Protein AF-A0A4T3EYL9-F1 (afdb_monomer)

Organism: NCBI:txid2489173

Structure (mmCIF, N/CA/C/O backbone):
data_AF-A0A4T3EYL9-F1
#
_entry.id   AF-A0A4T3EYL9-F1
#
loop_
_atom_site.group_PDB
_atom_site.id
_atom_site.type_symbol
_atom_site.label_atom_id
_atom_site.label_alt_id
_atom_site.label_comp_id
_atom_site.label_asym_id
_atom_site.label_entity_id
_atom_site.label_seq_id
_atom_site.pdbx_PDB_ins_code
_atom_site.Cartn_x
_atom_site.Cartn_y
_atom_site.Cartn_z
_atom_site.occupancy
_atom_site.B_iso_or_equiv
_atom_site.auth_seq_id
_atom_site.auth_comp_id
_atom_site.auth_asym_id
_atom_site.auth_atom_id
_atom_site.pdbx_PDB_model_nu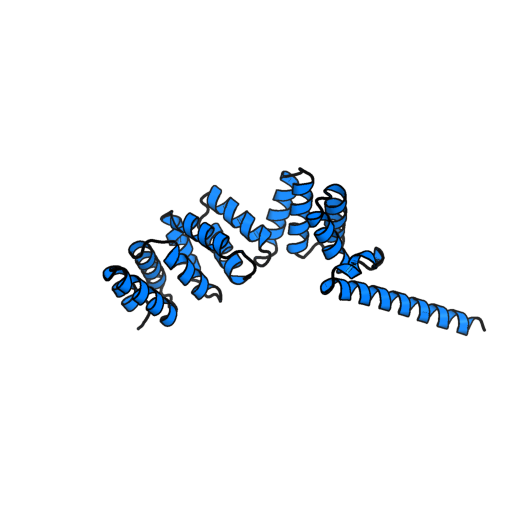m
ATOM 1 N N . MET A 1 1 ? 41.757 -21.486 -39.755 1.00 78.00 1 MET A N 1
ATOM 2 C CA . MET A 1 1 ? 41.694 -20.183 -39.044 1.00 78.00 1 MET A CA 1
ATOM 3 C C . MET A 1 1 ? 40.264 -19.677 -38.862 1.00 78.00 1 MET A C 1
ATOM 5 O O . MET A 1 1 ? 39.933 -19.278 -37.755 1.00 78.00 1 MET A O 1
ATOM 9 N N . ILE A 1 2 ? 39.399 -19.777 -39.879 1.00 89.44 2 ILE A N 1
ATOM 10 C CA . ILE A 1 2 ? 37.998 -19.306 -39.835 1.00 89.44 2 ILE A CA 1
ATOM 11 C C . ILE A 1 2 ? 37.198 -19.892 -38.653 1.00 89.44 2 ILE A C 1
ATOM 13 O O . ILE A 1 2 ? 36.586 -19.140 -37.904 1.00 89.44 2 ILE A O 1
ATOM 17 N N . GLY A 1 3 ? 37.274 -21.206 -38.407 1.00 92.50 3 GLY A N 1
ATOM 18 C CA . GLY A 1 3 ? 36.538 -21.834 -37.296 1.00 92.50 3 GLY A CA 1
ATOM 19 C C . GLY A 1 3 ? 36.916 -21.305 -35.904 1.00 92.50 3 GLY A C 1
ATOM 20 O O . GLY A 1 3 ? 36.048 -21.133 -35.055 1.00 92.50 3 GLY A O 1
ATOM 21 N N . ARG A 1 4 ? 38.195 -20.963 -35.684 1.00 93.62 4 ARG A N 1
ATOM 22 C CA . ARG A 1 4 ? 38.648 -20.340 -34.429 1.00 93.62 4 ARG A CA 1
ATOM 23 C C . ARG A 1 4 ? 38.074 -18.934 -34.263 1.00 93.62 4 ARG A C 1
ATOM 25 O O . ARG A 1 4 ? 37.605 -18.621 -33.178 1.00 93.62 4 ARG A O 1
ATOM 32 N N . ALA A 1 5 ? 38.072 -18.135 -35.331 1.00 96.19 5 ALA A N 1
ATOM 33 C CA . ALA A 1 5 ? 37.529 -16.777 -35.312 1.00 96.19 5 ALA A CA 1
ATOM 34 C C . ALA A 1 5 ? 36.019 -16.761 -35.011 1.00 96.19 5 ALA A C 1
ATOM 36 O O . ALA A 1 5 ? 35.564 -15.979 -34.177 1.00 96.19 5 ALA A O 1
ATOM 37 N N . ILE A 1 6 ? 35.255 -17.670 -35.631 1.00 97.31 6 ILE A N 1
ATOM 38 C CA . ILE A 1 6 ? 33.814 -17.823 -35.373 1.00 97.31 6 ILE A CA 1
ATOM 39 C C . ILE A 1 6 ? 33.567 -18.202 -33.909 1.00 97.31 6 ILE A C 1
ATOM 41 O O . ILE A 1 6 ? 32.736 -17.586 -33.249 1.00 97.31 6 ILE A O 1
ATOM 45 N N . TRP A 1 7 ? 34.318 -19.169 -33.375 1.00 97.19 7 TRP A N 1
ATOM 46 C CA . TRP A 1 7 ? 34.184 -19.588 -31.980 1.00 97.19 7 TRP A CA 1
ATOM 47 C C . TRP A 1 7 ? 34.504 -18.460 -30.990 1.00 97.19 7 TRP A C 1
ATOM 49 O O . TRP A 1 7 ? 33.741 -18.222 -30.055 1.00 97.19 7 TRP A O 1
ATOM 59 N N . THR A 1 8 ? 35.589 -17.711 -31.214 1.00 97.38 8 THR A N 1
ATOM 60 C CA . THR A 1 8 ? 35.928 -16.555 -30.369 1.00 97.38 8 THR A CA 1
ATOM 61 C C . THR A 1 8 ? 34.872 -15.458 -30.439 1.00 97.38 8 THR A C 1
ATOM 63 O O . THR A 1 8 ? 34.532 -14.883 -29.408 1.00 97.38 8 THR A O 1
ATOM 66 N N . ALA A 1 9 ? 34.308 -15.199 -31.623 1.00 97.50 9 ALA A N 1
ATOM 67 C CA . ALA A 1 9 ? 33.228 -14.230 -31.786 1.00 97.50 9 ALA A CA 1
ATOM 68 C C . ALA A 1 9 ? 31.953 -14.679 -31.053 1.00 97.50 9 ALA A C 1
ATOM 70 O O . ALA A 1 9 ? 31.314 -13.871 -30.382 1.00 97.50 9 ALA A O 1
ATOM 71 N N . ALA A 1 10 ? 31.619 -15.971 -31.112 1.00 97.88 10 ALA A N 1
ATOM 72 C CA . ALA A 1 10 ? 30.488 -16.533 -30.381 1.00 97.88 10 ALA A CA 1
ATOM 73 C C . ALA A 1 10 ? 30.665 -16.393 -28.858 1.00 97.88 10 ALA A C 1
ATOM 75 O O . ALA A 1 10 ? 29.755 -15.913 -28.182 1.00 97.88 10 ALA A O 1
ATOM 76 N N . ILE A 1 11 ? 31.844 -16.732 -28.318 1.00 98.31 11 ILE A N 1
ATOM 77 C CA . ILE A 1 11 ? 32.150 -16.550 -26.887 1.00 98.31 11 ILE A CA 1
ATOM 78 C C . ILE A 1 11 ? 32.052 -15.076 -26.490 1.00 98.31 11 ILE A C 1
ATOM 80 O O . ILE A 1 11 ? 31.438 -14.762 -25.471 1.00 98.31 11 ILE A O 1
ATOM 84 N N . ALA A 1 12 ? 32.617 -14.169 -27.291 1.00 97.88 12 ALA A N 1
ATOM 85 C CA . ALA A 1 12 ? 32.541 -12.734 -27.027 1.00 97.88 12 ALA A CA 1
ATOM 86 C C . ALA A 1 12 ? 31.085 -12.236 -27.005 1.00 97.88 12 ALA A C 1
ATOM 88 O O . ALA A 1 12 ? 30.711 -11.463 -26.123 1.00 97.88 12 ALA A O 1
ATOM 89 N N . GLY A 1 13 ? 30.243 -12.728 -27.920 1.00 97.88 13 GLY A N 1
ATOM 90 C CA . GLY A 1 13 ? 28.812 -12.427 -27.941 1.00 97.88 13 GLY A CA 1
ATOM 91 C C . GLY A 1 13 ? 28.084 -12.900 -26.679 1.00 97.88 13 GLY A C 1
ATOM 92 O O . GLY A 1 13 ? 27.344 -12.128 -26.069 1.00 97.88 13 GLY A O 1
ATOM 93 N N . VAL A 1 14 ? 28.334 -14.136 -26.236 1.00 98.00 14 VAL A N 1
ATOM 94 C CA . VAL A 1 14 ? 27.755 -14.673 -24.989 1.00 98.00 14 VAL A CA 1
ATOM 95 C C . VAL A 1 14 ? 28.233 -13.881 -23.770 1.00 98.00 14 VAL A C 1
ATOM 97 O O . VAL A 1 14 ? 27.425 -13.552 -22.901 1.00 98.00 14 VAL A O 1
ATOM 100 N N . ALA A 1 15 ? 29.519 -13.527 -23.716 1.00 97.81 15 ALA A N 1
ATOM 101 C CA . ALA A 1 15 ? 30.073 -12.712 -22.639 1.00 97.81 15 ALA A CA 1
ATOM 102 C C . ALA A 1 15 ? 29.392 -11.336 -22.566 1.00 97.81 15 ALA A C 1
ATOM 104 O O . ALA A 1 15 ? 29.016 -10.899 -21.480 1.00 97.81 15 ALA A O 1
ATOM 105 N N . LEU A 1 16 ? 29.154 -10.689 -23.712 1.00 97.38 16 LEU A N 1
ATOM 106 C CA . LEU A 1 16 ? 28.458 -9.402 -23.781 1.00 97.38 16 LEU A CA 1
ATOM 107 C C . LEU A 1 16 ? 27.018 -9.497 -23.247 1.00 97.38 16 LEU A C 1
ATOM 109 O O . LEU A 1 16 ? 26.600 -8.673 -22.433 1.00 97.38 16 LEU A O 1
ATOM 113 N N . VAL A 1 17 ? 26.275 -10.528 -23.665 1.00 97.62 17 VAL A N 1
ATOM 114 C CA . VAL A 1 17 ? 24.913 -10.805 -23.174 1.00 97.62 17 VAL A CA 1
ATOM 115 C C . VAL A 1 17 ? 24.913 -11.018 -21.660 1.00 97.62 17 VAL A C 1
ATOM 117 O O . VAL A 1 17 ? 24.088 -10.435 -20.956 1.00 97.62 17 VAL A O 1
ATOM 120 N N . ALA A 1 18 ? 25.854 -11.815 -21.147 1.00 97.62 18 ALA A N 1
ATOM 121 C CA . ALA A 1 18 ? 25.971 -12.085 -19.720 1.00 97.62 18 ALA A CA 1
ATOM 122 C C . ALA A 1 18 ? 26.274 -10.810 -18.919 1.00 97.62 18 ALA A C 1
ATOM 124 O O . ALA A 1 18 ? 25.637 -10.579 -17.894 1.00 97.62 18 ALA A O 1
ATOM 125 N N . VAL A 1 19 ? 27.185 -9.956 -19.399 1.00 97.62 19 VAL A N 1
ATOM 126 C CA . VAL A 1 19 ? 27.509 -8.675 -18.752 1.00 97.62 19 VAL A CA 1
ATOM 127 C C . VAL A 1 19 ? 26.264 -7.799 -18.634 1.00 97.62 19 VAL A C 1
ATOM 129 O O . VAL A 1 19 ? 25.930 -7.374 -17.529 1.00 97.62 19 VAL A O 1
ATOM 132 N N . PHE A 1 20 ? 25.523 -7.572 -19.723 1.00 97.44 20 PHE A N 1
ATOM 133 C CA . PHE A 1 20 ? 24.334 -6.715 -19.659 1.00 97.44 20 PHE A CA 1
ATOM 134 C C . PHE A 1 20 ? 23.200 -7.315 -18.827 1.00 97.44 20 PHE A C 1
ATOM 136 O O . PHE A 1 20 ? 22.530 -6.574 -18.111 1.00 97.44 20 PHE A O 1
ATOM 143 N N . ALA A 1 21 ? 23.026 -8.639 -18.839 1.00 96.06 21 ALA A N 1
ATOM 144 C CA . ALA A 1 21 ? 22.074 -9.307 -17.955 1.00 96.06 21 ALA A CA 1
ATOM 145 C C . ALA A 1 21 ? 22.437 -9.132 -16.467 1.00 96.06 21 ALA A C 1
ATOM 147 O O . ALA A 1 21 ? 21.553 -8.946 -15.628 1.00 96.06 21 ALA A O 1
ATOM 148 N N . GLN A 1 22 ? 23.731 -9.156 -16.122 1.00 96.94 22 GLN A N 1
ATOM 149 C CA . GLN A 1 22 ? 24.179 -8.906 -14.749 1.00 96.94 22 GLN A CA 1
ATOM 150 C C . GLN A 1 22 ? 24.040 -7.435 -14.350 1.00 96.94 22 GLN A C 1
ATOM 152 O O . GLN A 1 22 ? 23.605 -7.165 -13.233 1.00 96.94 22 GLN A O 1
ATOM 157 N N . ILE A 1 23 ? 24.337 -6.487 -15.247 1.00 97.19 23 ILE A N 1
ATOM 158 C CA . ILE A 1 23 ? 24.123 -5.053 -14.983 1.00 97.19 23 ILE A CA 1
ATOM 159 C C . ILE A 1 23 ? 22.625 -4.766 -14.785 1.00 97.19 23 ILE A C 1
ATOM 161 O O . ILE A 1 23 ? 22.262 -4.060 -13.846 1.00 97.19 23 ILE A O 1
ATOM 165 N N . ASP A 1 24 ? 21.743 -5.362 -15.595 1.00 96.88 24 ASP A N 1
ATOM 166 C CA . ASP A 1 24 ? 20.290 -5.256 -15.408 1.00 96.88 24 ASP A CA 1
ATOM 167 C C . ASP A 1 24 ? 19.852 -5.796 -14.044 1.00 96.88 24 ASP A C 1
ATOM 169 O O . ASP A 1 24 ? 19.155 -5.115 -13.292 1.00 96.88 24 ASP A O 1
ATOM 173 N N . ARG A 1 25 ? 20.332 -6.981 -13.657 1.00 95.31 25 ARG A N 1
ATOM 174 C CA . ARG A 1 25 ? 20.050 -7.541 -12.331 1.00 95.31 25 ARG A CA 1
ATOM 175 C C . ARG A 1 25 ? 20.589 -6.658 -11.202 1.00 95.31 25 ARG A C 1
ATOM 177 O O . ARG A 1 25 ? 19.913 -6.515 -10.183 1.00 95.31 25 ARG A O 1
ATOM 184 N N . ALA A 1 26 ? 21.771 -6.066 -11.367 1.00 96.00 26 ALA A N 1
ATOM 185 C CA . ALA A 1 26 ? 22.364 -5.151 -10.395 1.00 96.00 26 ALA A CA 1
ATOM 186 C C . ALA A 1 26 ? 21.541 -3.862 -10.242 1.00 96.00 26 ALA A C 1
ATOM 188 O O . ALA A 1 26 ? 21.417 -3.352 -9.126 1.00 96.00 26 ALA A O 1
ATOM 189 N N . ALA A 1 27 ? 20.900 -3.385 -11.316 1.00 95.56 27 ALA A N 1
ATOM 190 C CA . ALA A 1 27 ? 20.031 -2.209 -11.276 1.00 95.56 27 ALA A CA 1
ATOM 191 C C . ALA A 1 27 ? 18.875 -2.353 -10.269 1.00 95.56 27 ALA A C 1
ATOM 193 O O . ALA A 1 27 ? 18.459 -1.356 -9.687 1.00 95.56 27 ALA A O 1
ATOM 194 N N . ARG A 1 28 ? 18.427 -3.584 -9.971 1.00 91.06 28 ARG A N 1
ATOM 195 C CA . ARG A 1 28 ? 17.413 -3.860 -8.935 1.00 91.06 28 ARG A CA 1
ATOM 196 C C . ARG A 1 28 ? 17.815 -3.370 -7.540 1.00 91.06 28 ARG A C 1
ATOM 198 O O . ARG A 1 28 ? 16.953 -2.992 -6.756 1.00 91.06 28 ARG A O 1
ATOM 205 N N . PHE A 1 29 ? 19.100 -3.439 -7.206 1.00 93.50 29 PHE A N 1
ATOM 206 C CA . PHE A 1 29 ? 19.616 -3.068 -5.881 1.00 93.50 29 PHE A CA 1
ATOM 207 C C . PHE A 1 29 ? 20.361 -1.733 -5.902 1.00 93.50 29 PHE A C 1
ATOM 209 O O . PHE A 1 29 ? 20.673 -1.168 -4.859 1.00 93.50 29 PHE A O 1
ATOM 216 N N . SER A 1 30 ? 20.692 -1.235 -7.090 1.00 93.94 30 SER A N 1
ATOM 217 C CA . SER A 1 30 ? 21.483 -0.028 -7.291 1.00 93.94 30 SER A CA 1
ATOM 218 C C . SER A 1 30 ? 20.942 0.726 -8.507 1.00 93.94 30 SER A C 1
ATOM 220 O O . SER A 1 30 ? 21.433 0.524 -9.621 1.00 93.94 30 SER A O 1
ATOM 222 N N . PRO A 1 31 ? 19.944 1.612 -8.307 1.00 91.38 31 PRO A N 1
ATOM 223 C CA . PRO A 1 31 ? 19.221 2.282 -9.392 1.00 91.38 31 PRO A CA 1
ATOM 224 C C . PRO A 1 31 ? 20.110 3.039 -10.386 1.00 91.38 31 PRO A C 1
ATOM 226 O O . PRO A 1 31 ? 19.755 3.165 -11.555 1.00 91.38 31 PRO A O 1
ATOM 229 N N . GLY A 1 32 ? 21.294 3.496 -9.955 1.00 93.31 32 GLY A N 1
ATOM 230 C CA . GLY A 1 32 ? 22.258 4.195 -10.812 1.00 93.31 32 GLY A CA 1
ATOM 231 C C . GLY A 1 32 ? 22.713 3.394 -12.040 1.00 93.31 32 GLY A C 1
ATOM 232 O O . GLY A 1 32 ? 23.036 3.987 -13.066 1.00 93.31 32 GLY A O 1
ATOM 233 N N . TRP A 1 33 ? 22.668 2.058 -11.994 1.00 95.38 33 TRP A N 1
ATOM 234 C CA . TRP A 1 33 ? 23.026 1.218 -13.144 1.00 95.38 33 TRP A CA 1
ATOM 235 C C . TRP A 1 33 ? 21.971 1.200 -14.251 1.00 95.38 33 TRP A C 1
ATOM 237 O O . TRP A 1 33 ? 22.283 0.822 -15.379 1.00 95.38 33 TRP A O 1
ATOM 247 N N . ALA A 1 34 ? 20.737 1.635 -13.983 1.00 95.12 34 ALA A N 1
ATOM 248 C CA . ALA A 1 34 ? 19.633 1.514 -14.933 1.00 95.12 34 ALA A CA 1
ATOM 249 C C . ALA A 1 34 ? 19.861 2.290 -16.248 1.00 95.12 34 ALA A C 1
ATOM 251 O O . ALA A 1 34 ? 19.356 1.901 -17.306 1.00 95.12 34 ALA A O 1
ATOM 252 N N . ALA A 1 35 ? 20.654 3.365 -16.206 1.00 93.56 35 ALA A N 1
ATOM 253 C CA . ALA A 1 35 ? 21.030 4.138 -17.389 1.00 93.56 35 ALA A CA 1
ATOM 254 C C . ALA A 1 35 ? 22.028 3.398 -18.302 1.00 93.56 35 ALA A C 1
ATOM 256 O O . ALA A 1 35 ? 21.995 3.597 -19.515 1.00 93.56 35 ALA A O 1
ATOM 257 N N . ALA A 1 36 ? 22.869 2.521 -17.741 1.00 95.19 36 ALA A N 1
ATOM 258 C CA . ALA A 1 36 ? 23.910 1.791 -18.468 1.00 95.19 36 ALA A CA 1
ATOM 259 C C . ALA A 1 36 ? 23.388 0.544 -19.205 1.00 95.19 36 ALA A C 1
ATOM 261 O O . ALA A 1 36 ? 24.110 -0.046 -20.007 1.00 95.19 36 ALA A O 1
ATOM 262 N N . VAL A 1 37 ? 22.144 0.127 -18.945 1.00 95.94 37 VAL A N 1
ATOM 263 C CA . VAL A 1 37 ? 21.552 -1.076 -19.544 1.00 95.94 37 VAL A CA 1
ATOM 264 C C . VAL A 1 37 ? 20.946 -0.744 -20.917 1.00 95.94 37 VAL A C 1
ATOM 266 O O . VAL A 1 37 ? 20.021 0.079 -21.004 1.00 95.94 37 VAL A O 1
ATOM 269 N N . PRO A 1 38 ? 21.403 -1.376 -22.013 1.00 94.19 38 PRO A N 1
ATOM 270 C CA . PRO A 1 38 ? 20.811 -1.188 -23.335 1.00 94.19 38 PRO A CA 1
ATOM 271 C C . PRO A 1 38 ? 19.372 -1.713 -23.386 1.00 94.19 38 PRO A C 1
ATOM 273 O O . PRO A 1 38 ? 19.045 -2.689 -22.716 1.00 94.19 38 PRO A O 1
ATOM 276 N N . ALA A 1 39 ? 18.518 -1.097 -24.210 1.00 92.06 39 ALA A N 1
ATOM 277 C CA . ALA A 1 39 ? 17.075 -1.371 -24.243 1.00 92.06 39 ALA A CA 1
ATOM 278 C C . ALA A 1 39 ? 16.677 -2.864 -24.317 1.00 92.06 39 ALA A C 1
ATOM 280 O O . ALA A 1 39 ? 15.791 -3.247 -23.554 1.00 92.06 39 ALA A O 1
ATOM 281 N N . PRO A 1 40 ? 17.331 -3.729 -25.125 1.00 92.88 40 PRO A N 1
ATOM 282 C CA . PRO A 1 40 ? 16.983 -5.153 -25.189 1.00 92.88 40 PRO A CA 1
ATOM 283 C C . PRO A 1 40 ? 17.204 -5.925 -23.879 1.00 92.88 40 PRO A C 1
ATOM 285 O O . PRO A 1 40 ? 16.616 -6.984 -23.692 1.00 92.88 40 PRO A O 1
ATOM 288 N N . PHE A 1 41 ? 18.041 -5.404 -22.978 1.00 94.38 41 PHE A N 1
ATOM 289 C CA . PHE A 1 41 ? 18.415 -6.053 -21.720 1.00 94.38 41 PHE A CA 1
ATOM 290 C C . PHE A 1 41 ? 17.714 -5.455 -20.494 1.00 94.38 41 PHE A C 1
ATOM 292 O O . PHE A 1 41 ? 17.974 -5.905 -19.385 1.00 94.38 41 PHE A O 1
ATOM 299 N N . ARG A 1 42 ? 16.838 -4.450 -20.658 1.00 94.19 42 ARG A N 1
ATOM 300 C CA . ARG A 1 42 ? 16.168 -3.761 -19.538 1.00 94.19 42 ARG A CA 1
ATOM 301 C C . ARG A 1 42 ? 15.005 -4.587 -18.984 1.00 94.19 42 ARG A C 1
ATOM 303 O O . ARG A 1 42 ? 13.842 -4.303 -19.262 1.00 94.19 42 ARG A O 1
ATOM 310 N N . GLY A 1 43 ? 15.303 -5.602 -18.185 1.00 91.19 43 GLY A N 1
ATOM 311 C CA . GLY A 1 43 ? 14.305 -6.373 -17.447 1.00 91.19 43 GLY A CA 1
ATOM 312 C C . GLY A 1 43 ? 13.944 -5.722 -16.112 1.00 91.19 43 GLY A C 1
ATOM 313 O O . GLY A 1 43 ? 12.771 -5.457 -15.838 1.00 91.19 43 GLY A O 1
ATOM 314 N N . PHE A 1 44 ? 14.945 -5.487 -15.265 1.00 93.75 44 PHE A N 1
ATOM 315 C CA . PHE A 1 44 ? 14.814 -4.819 -13.965 1.00 93.75 44 PHE A CA 1
ATOM 316 C C . PHE A 1 44 ? 15.109 -3.320 -14.060 1.00 93.75 44 PHE A C 1
ATOM 318 O O . PHE A 1 44 ? 14.427 -2.523 -13.419 1.00 93.75 44 PHE A O 1
ATOM 325 N N . ALA A 1 45 ? 16.056 -2.916 -14.909 1.00 96.62 45 ALA A N 1
ATOM 326 C CA . ALA A 1 45 ? 16.413 -1.516 -15.121 1.00 96.62 45 ALA A CA 1
ATOM 327 C C . ALA A 1 45 ? 15.232 -0.674 -15.622 1.00 96.62 45 ALA A C 1
ATOM 329 O O . ALA A 1 45 ? 15.146 0.509 -15.308 1.00 96.62 45 ALA A O 1
ATOM 330 N N . GLN A 1 46 ? 14.298 -1.277 -16.365 1.00 97.25 46 GLN A N 1
ATOM 331 C CA . GLN A 1 46 ? 13.114 -0.584 -16.873 1.00 97.25 46 GLN A CA 1
ATOM 332 C C . GLN A 1 46 ? 12.235 -0.022 -15.741 1.00 97.25 46 GLN A C 1
ATOM 334 O O . GLN A 1 46 ? 11.726 1.091 -15.858 1.00 97.25 46 GLN A O 1
ATOM 339 N N . TYR A 1 47 ? 12.105 -0.758 -14.632 1.00 96.38 47 TYR A N 1
ATOM 340 C CA . TYR A 1 47 ? 11.358 -0.313 -13.452 1.00 96.38 47 TYR A CA 1
ATOM 341 C C . TYR A 1 47 ? 12.009 0.922 -12.823 1.00 96.38 47 TYR A C 1
ATOM 343 O O . TYR A 1 47 ? 11.346 1.928 -12.577 1.00 96.38 47 TYR A O 1
ATOM 351 N N . GLU A 1 48 ? 13.329 0.879 -12.627 1.00 96.50 48 GLU A N 1
ATOM 352 C CA . GLU A 1 48 ? 14.069 1.998 -12.043 1.00 96.50 48 GLU A CA 1
ATOM 353 C C . GLU A 1 48 ? 14.073 3.230 -12.948 1.00 96.50 48 GLU A C 1
ATOM 355 O O . GLU A 1 48 ? 13.931 4.344 -12.450 1.00 96.50 48 GLU A O 1
ATOM 360 N N . ARG A 1 49 ? 14.153 3.058 -14.274 1.00 96.62 49 ARG A N 1
ATOM 361 C CA . ARG A 1 49 ? 14.027 4.175 -15.223 1.00 96.62 49 ARG A CA 1
ATOM 362 C C . ARG A 1 49 ? 12.674 4.864 -15.095 1.00 96.62 49 ARG A C 1
ATOM 364 O O . ARG A 1 49 ? 12.644 6.078 -14.919 1.00 96.62 49 ARG A O 1
ATOM 371 N N . ALA A 1 50 ? 11.580 4.102 -15.121 1.00 97.19 50 ALA A N 1
ATOM 372 C CA . ALA A 1 50 ? 10.235 4.643 -14.935 1.00 97.19 50 ALA A CA 1
ATOM 373 C C . ALA A 1 50 ? 10.110 5.391 -13.597 1.00 97.19 50 ALA A C 1
ATOM 375 O O . ALA A 1 50 ? 9.671 6.541 -13.558 1.00 97.19 50 ALA A O 1
ATOM 376 N N . ARG A 1 51 ? 10.587 4.781 -12.505 1.00 96.12 51 ARG A N 1
ATOM 377 C CA . ARG A 1 51 ? 10.577 5.386 -11.167 1.00 96.12 51 ARG A CA 1
ATOM 378 C C . ARG A 1 51 ? 11.362 6.698 -11.110 1.00 96.12 51 ARG A C 1
ATOM 380 O O . ARG A 1 51 ? 10.861 7.670 -10.553 1.00 96.12 51 ARG A O 1
ATOM 387 N N . VAL A 1 52 ? 12.566 6.740 -11.684 1.00 95.69 52 VAL A N 1
ATOM 388 C CA . VAL A 1 52 ? 13.406 7.949 -11.719 1.00 95.69 52 VAL A CA 1
ATOM 389 C C . VAL A 1 52 ? 12.715 9.077 -12.479 1.00 95.69 52 VAL A C 1
ATOM 391 O O . VAL A 1 52 ? 12.711 10.201 -11.991 1.00 95.69 52 VAL A O 1
ATOM 394 N N . GLN A 1 53 ? 12.092 8.793 -13.626 1.00 97.12 53 GLN A N 1
ATOM 395 C CA . GLN A 1 53 ? 11.395 9.826 -14.399 1.00 97.12 53 GLN A CA 1
ATOM 396 C C . GLN A 1 53 ? 10.160 10.374 -13.671 1.00 97.12 53 GLN A C 1
ATOM 398 O O . GLN A 1 53 ? 9.928 11.580 -13.703 1.00 97.12 53 GLN A O 1
ATOM 403 N N . ILE A 1 54 ? 9.416 9.518 -12.956 1.00 97.50 54 ILE A N 1
ATOM 404 C CA . ILE A 1 54 ? 8.298 9.951 -12.100 1.00 97.50 54 ILE A CA 1
ATOM 405 C C . ILE A 1 54 ? 8.800 10.883 -10.993 1.00 97.50 54 ILE A C 1
ATOM 407 O O . ILE A 1 54 ? 8.233 11.950 -10.788 1.00 97.50 54 ILE A O 1
ATOM 411 N N . VAL A 1 55 ? 9.880 10.508 -10.298 1.00 96.31 55 VAL A N 1
ATOM 412 C CA . VAL A 1 55 ? 10.473 11.340 -9.235 1.00 96.31 55 VAL A CA 1
ATOM 413 C C . VAL A 1 55 ? 11.011 12.661 -9.789 1.00 96.31 55 VAL A C 1
ATOM 415 O O . VAL A 1 55 ? 10.896 13.689 -9.131 1.00 96.31 55 VAL A O 1
ATOM 418 N N . ALA A 1 56 ? 11.569 12.649 -11.000 1.00 96.56 56 ALA A N 1
ATOM 419 C CA . ALA A 1 56 ? 12.056 13.845 -11.680 1.00 96.56 56 ALA A CA 1
ATOM 420 C C . ALA A 1 56 ? 10.933 14.756 -12.212 1.00 96.56 56 ALA A C 1
ATOM 422 O O . ALA A 1 56 ? 11.230 15.840 -12.708 1.00 96.56 56 ALA A O 1
ATOM 423 N N . GLY A 1 57 ? 9.665 14.331 -12.153 1.00 97.31 57 GLY A N 1
ATOM 424 C CA . GLY A 1 57 ? 8.533 15.100 -12.675 1.00 97.31 57 GLY A CA 1
ATOM 425 C C . GLY A 1 57 ? 8.492 15.199 -14.205 1.00 97.31 57 GLY A C 1
ATOM 426 O O . GLY A 1 57 ? 7.753 16.018 -14.743 1.00 97.31 57 GLY A O 1
ATOM 427 N N . ASN A 1 58 ? 9.258 14.376 -14.930 1.00 97.81 58 ASN A N 1
ATOM 428 C CA . ASN A 1 58 ? 9.244 14.369 -16.392 1.00 97.81 58 ASN A CA 1
ATOM 429 C C . ASN A 1 58 ? 8.077 13.510 -16.896 1.00 97.81 58 ASN A C 1
ATOM 431 O O . ASN A 1 58 ? 8.236 12.305 -17.094 1.00 97.81 58 ASN A O 1
ATOM 435 N N . ALA A 1 59 ? 6.912 14.133 -17.084 1.00 97.81 59 ALA A N 1
ATOM 436 C CA . ALA A 1 59 ? 5.668 13.463 -17.467 1.00 97.81 59 ALA A CA 1
ATOM 437 C C . ALA A 1 59 ? 5.811 12.575 -18.715 1.00 97.81 59 ALA A C 1
ATOM 439 O O . ALA A 1 59 ? 5.475 11.390 -18.678 1.00 97.81 59 ALA A O 1
ATOM 440 N N . GLU A 1 60 ? 6.367 13.118 -19.801 1.00 98.19 60 GLU A N 1
ATOM 441 C CA . GLU A 1 60 ? 6.511 12.406 -21.075 1.00 98.19 60 GLU A CA 1
ATOM 442 C C . GLU A 1 60 ? 7.428 11.183 -20.938 1.00 98.19 60 GLU A C 1
ATOM 444 O O . GLU A 1 60 ? 7.060 10.066 -21.318 1.00 98.19 60 GLU A O 1
ATOM 449 N N . SER A 1 61 ? 8.608 11.364 -20.333 1.00 97.75 61 SER A N 1
ATOM 450 C CA . SER A 1 61 ? 9.565 10.265 -20.159 1.00 97.75 61 SER A CA 1
ATOM 451 C C . SER A 1 61 ? 9.069 9.228 -19.152 1.00 97.75 61 SER A C 1
ATOM 453 O O . SER A 1 61 ? 9.250 8.030 -19.367 1.00 97.75 61 SER A O 1
ATOM 455 N N . ALA A 1 62 ? 8.410 9.657 -18.072 1.00 98.19 62 ALA A N 1
ATOM 456 C CA . ALA A 1 62 ? 7.791 8.764 -17.098 1.00 98.19 62 ALA A CA 1
ATOM 457 C C . ALA 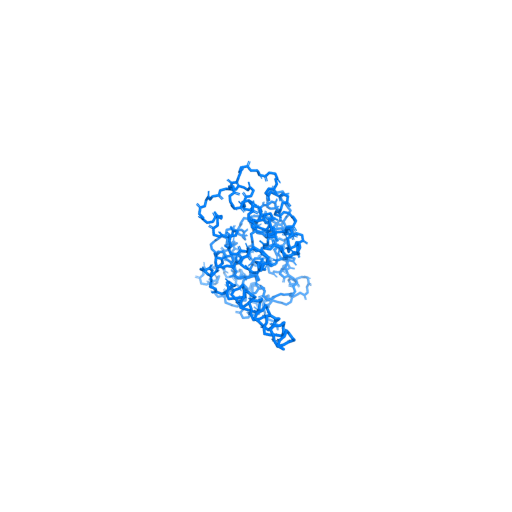A 1 62 ? 6.745 7.872 -17.763 1.00 98.19 62 ALA A C 1
ATOM 459 O O . ALA A 1 62 ? 6.739 6.656 -17.560 1.00 98.19 62 ALA A O 1
ATOM 460 N N . LEU A 1 63 ? 5.896 8.463 -18.600 1.00 98.44 63 LEU A N 1
ATOM 461 C CA . LEU A 1 63 ? 4.849 7.747 -19.304 1.00 98.44 63 LEU A CA 1
ATOM 462 C C . LEU A 1 63 ? 5.420 6.753 -20.318 1.00 98.44 63 LEU A C 1
ATOM 464 O O . LEU A 1 63 ? 4.998 5.594 -20.349 1.00 98.44 63 LEU A O 1
ATOM 468 N N . ALA A 1 64 ? 6.415 7.168 -21.106 1.00 98.00 64 ALA A N 1
ATOM 469 C CA . ALA A 1 64 ? 7.083 6.297 -22.068 1.00 98.00 64 ALA A CA 1
ATOM 470 C C . ALA A 1 64 ? 7.748 5.085 -21.387 1.00 98.00 64 ALA A C 1
ATOM 472 O O . ALA A 1 64 ? 7.537 3.941 -21.802 1.00 98.00 64 ALA A O 1
ATOM 473 N N . GLU A 1 65 ? 8.509 5.314 -20.313 1.00 97.81 65 GLU A N 1
ATOM 474 C CA . GLU A 1 65 ? 9.221 4.253 -19.594 1.00 97.81 65 GLU A CA 1
ATOM 475 C C . GLU A 1 65 ? 8.252 3.312 -18.852 1.00 97.81 65 GLU A C 1
ATOM 477 O O . GLU A 1 65 ? 8.445 2.091 -18.878 1.00 97.81 65 GLU A O 1
ATOM 482 N N . SER A 1 66 ? 7.176 3.834 -18.251 1.00 98.12 66 SER A N 1
ATOM 483 C CA . SER A 1 66 ? 6.144 3.020 -17.589 1.00 98.12 66 SER A CA 1
ATOM 484 C C . SER A 1 66 ? 5.320 2.187 -18.577 1.00 98.12 66 SER A C 1
ATOM 486 O O . SER A 1 66 ? 5.065 1.008 -18.326 1.00 98.12 66 SER A O 1
ATOM 488 N N . ARG A 1 67 ? 4.942 2.740 -19.739 1.00 97.81 67 ARG A N 1
ATOM 489 C CA . ARG A 1 67 ? 4.250 1.974 -20.794 1.00 97.81 67 ARG A CA 1
ATOM 490 C C . ARG A 1 67 ? 5.132 0.853 -21.326 1.00 97.81 67 ARG A C 1
ATOM 492 O O . ARG A 1 67 ? 4.670 -0.278 -21.482 1.00 97.81 67 ARG A O 1
ATOM 499 N N . GLN A 1 68 ? 6.414 1.142 -21.547 1.00 96.75 68 GLN A N 1
ATOM 500 C CA . GLN A 1 68 ? 7.378 0.126 -21.950 1.00 96.75 68 GLN A CA 1
ATOM 501 C C . GLN A 1 68 ? 7.529 -0.972 -20.889 1.00 96.75 68 GLN A C 1
ATOM 503 O O . GLN A 1 68 ? 7.557 -2.155 -21.236 1.00 96.75 68 GLN A O 1
ATOM 508 N N . LEU A 1 69 ? 7.579 -0.603 -19.607 1.00 97.00 69 LEU A N 1
ATOM 509 C CA . LEU A 1 69 ? 7.648 -1.549 -18.495 1.00 97.00 69 LEU A CA 1
ATOM 510 C C . LEU A 1 69 ? 6.463 -2.520 -18.496 1.00 97.00 69 LEU A C 1
ATOM 512 O O . LEU A 1 69 ? 6.664 -3.735 -18.442 1.00 97.00 69 LEU A O 1
ATOM 516 N N . VAL A 1 70 ? 5.239 -1.995 -18.591 1.00 97.12 70 VAL A N 1
ATOM 517 C CA . VAL A 1 70 ? 4.017 -2.810 -18.615 1.00 97.12 70 VAL A CA 1
ATOM 518 C C . VAL A 1 70 ? 3.960 -3.674 -19.873 1.00 97.12 70 VAL A C 1
ATOM 520 O O . VAL A 1 70 ? 3.616 -4.847 -19.778 1.00 97.12 70 VAL A O 1
ATOM 523 N N . ARG A 1 71 ? 4.370 -3.150 -21.036 1.00 95.69 71 ARG A N 1
ATOM 524 C CA . ARG A 1 71 ? 4.412 -3.913 -22.294 1.00 95.69 71 ARG A CA 1
ATOM 525 C C . ARG A 1 71 ? 5.306 -5.149 -22.200 1.00 95.69 71 ARG A C 1
ATOM 527 O O . ARG A 1 71 ? 4.933 -6.208 -22.693 1.00 95.69 71 ARG A O 1
ATOM 534 N N . VAL A 1 72 ? 6.484 -5.018 -21.589 1.00 91.94 72 VAL A N 1
ATOM 535 C CA . VAL A 1 72 ? 7.452 -6.124 -21.481 1.00 91.94 72 VAL A CA 1
ATOM 536 C C . VAL A 1 72 ? 7.120 -7.054 -20.313 1.00 91.94 72 VAL A C 1
ATOM 538 O O . VAL A 1 72 ? 7.342 -8.260 -20.395 1.00 91.94 72 VAL A O 1
ATOM 541 N N . ARG A 1 73 ? 6.597 -6.514 -19.206 1.00 92.50 73 ARG A N 1
ATOM 542 C CA . ARG A 1 73 ? 6.307 -7.265 -17.976 1.00 92.50 73 ARG A CA 1
ATOM 543 C C . ARG A 1 73 ? 4.928 -6.872 -17.441 1.00 92.50 73 ARG A C 1
ATOM 545 O O . ARG A 1 73 ? 4.853 -6.138 -16.454 1.00 92.50 73 ARG A O 1
ATOM 552 N N . PRO A 1 74 ? 3.841 -7.379 -18.045 1.00 93.06 74 PRO A N 1
ATOM 553 C CA . PRO A 1 74 ? 2.491 -6.925 -17.741 1.00 93.06 74 PRO A CA 1
ATOM 554 C C . PRO A 1 74 ? 1.923 -7.495 -16.446 1.00 93.06 74 PRO A C 1
ATOM 556 O O . PRO A 1 74 ? 0.834 -7.089 -16.091 1.00 93.06 74 PRO A O 1
ATOM 559 N N . MET A 1 75 ? 2.584 -8.431 -15.757 1.00 92.88 75 MET A N 1
ATOM 560 C CA . MET A 1 75 ? 1.996 -9.135 -14.605 1.00 92.88 75 MET A CA 1
ATOM 561 C C . MET A 1 75 ? 2.081 -8.393 -13.257 1.00 92.88 75 MET A C 1
ATOM 563 O O . MET A 1 75 ? 1.076 -8.391 -12.548 1.00 92.88 75 MET A O 1
ATOM 567 N N . PRO A 1 76 ? 3.212 -7.775 -12.858 1.00 94.12 76 PRO A N 1
ATOM 568 C CA . PRO A 1 76 ? 3.327 -7.159 -11.532 1.00 94.12 76 PRO A CA 1
ATOM 569 C C . PRO A 1 76 ? 2.366 -5.977 -11.335 1.00 94.12 76 PRO A C 1
ATOM 571 O O . PRO A 1 76 ? 2.168 -5.169 -12.246 1.00 94.12 76 PRO A O 1
ATOM 574 N N . ALA A 1 77 ? 1.775 -5.868 -10.143 1.00 95.50 77 ALA A N 1
ATOM 575 C CA . ALA A 1 77 ? 0.864 -4.774 -9.793 1.00 95.50 77 ALA A CA 1
ATOM 576 C C . ALA A 1 77 ? 1.621 -3.442 -9.663 1.00 95.50 77 ALA A C 1
ATOM 578 O O . ALA A 1 77 ? 1.137 -2.396 -10.084 1.00 95.50 77 ALA A O 1
ATOM 579 N N . GLU A 1 78 ? 2.860 -3.502 -9.181 1.00 94.62 78 GLU A N 1
ATOM 580 C CA . GLU A 1 78 ? 3.770 -2.373 -8.994 1.00 94.62 78 GLU A CA 1
ATOM 581 C C . GLU A 1 78 ? 4.042 -1.645 -10.317 1.00 94.62 78 GLU A C 1
ATOM 583 O O . GLU A 1 78 ? 4.177 -0.424 -10.355 1.00 94.62 78 GLU A O 1
ATOM 588 N N . HIS A 1 79 ? 4.087 -2.382 -11.431 1.00 96.44 79 HIS A N 1
ATOM 589 C CA . HIS A 1 79 ? 4.305 -1.798 -12.755 1.00 96.44 79 HIS A CA 1
ATOM 590 C C . HIS A 1 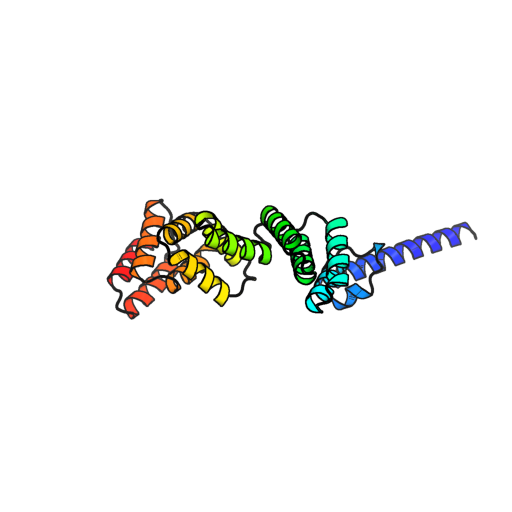79 ? 3.099 -0.971 -13.207 1.00 96.44 79 HIS A C 1
ATOM 592 O O . HIS A 1 79 ? 3.269 0.101 -13.784 1.00 96.44 79 HIS A O 1
ATOM 598 N N . LEU A 1 80 ? 1.883 -1.445 -12.917 1.00 97.12 80 LEU A N 1
ATOM 599 C CA . LEU A 1 80 ? 0.670 -0.673 -13.168 1.00 97.12 80 LEU A CA 1
ATOM 600 C C . LEU A 1 80 ? 0.555 0.530 -12.236 1.00 97.12 80 LEU A C 1
ATOM 602 O O . LEU A 1 80 ? 0.128 1.585 -12.683 1.00 97.12 80 LEU A O 1
ATOM 606 N N . ALA A 1 81 ? 0.983 0.413 -10.979 1.00 96.06 81 ALA A N 1
ATOM 607 C CA . ALA A 1 81 ? 1.024 1.551 -10.067 1.00 96.06 81 ALA A CA 1
ATOM 608 C C . ALA A 1 81 ? 1.998 2.646 -10.550 1.00 96.06 81 ALA A C 1
ATOM 610 O O . ALA A 1 81 ? 1.694 3.836 -10.444 1.00 96.06 81 ALA A O 1
ATOM 611 N N . LEU A 1 82 ? 3.145 2.274 -11.139 1.00 97.00 82 LEU A N 1
ATOM 612 C CA . LEU A 1 82 ? 4.036 3.234 -11.806 1.00 97.00 82 LEU A CA 1
ATOM 613 C C . LEU A 1 82 ? 3.401 3.844 -13.060 1.00 97.00 82 LEU A C 1
ATOM 615 O O . LEU A 1 82 ? 3.521 5.052 -13.264 1.00 97.00 82 LEU A O 1
ATOM 619 N N . LEU A 1 83 ? 2.706 3.045 -13.877 1.00 98.31 83 LEU A N 1
ATOM 620 C CA . LEU A 1 83 ? 1.963 3.566 -15.026 1.00 98.31 83 LEU A CA 1
ATOM 621 C C . LEU A 1 83 ? 0.891 4.562 -14.587 1.00 98.31 83 LEU A C 1
ATOM 623 O O . LEU A 1 83 ? 0.827 5.649 -15.146 1.00 98.31 83 LEU A O 1
ATOM 627 N N . ALA A 1 84 ? 0.125 4.242 -13.549 1.00 97.56 84 ALA A N 1
ATOM 628 C CA . ALA A 1 84 ? -0.884 5.139 -13.016 1.00 97.56 84 ALA A CA 1
ATOM 629 C C . ALA A 1 84 ? -0.298 6.482 -12.579 1.00 97.56 84 ALA A C 1
ATOM 631 O O . ALA A 1 84 ? -0.804 7.535 -12.950 1.00 97.56 84 ALA A O 1
ATOM 632 N N . ARG A 1 85 ? 0.805 6.454 -11.822 1.00 97.12 85 ARG A N 1
ATOM 633 C CA . ARG A 1 85 ? 1.514 7.671 -11.402 1.00 97.12 85 ARG A CA 1
ATOM 634 C C . ARG A 1 85 ? 2.010 8.488 -12.591 1.00 97.12 85 ARG A C 1
ATOM 636 O O . ARG A 1 85 ? 1.920 9.708 -12.555 1.00 97.12 85 ARG A O 1
ATOM 643 N N . ALA A 1 86 ? 2.522 7.827 -13.626 1.00 98.31 86 ALA A N 1
ATOM 644 C CA . ALA A 1 86 ? 2.979 8.498 -14.835 1.00 98.31 86 ALA A CA 1
ATOM 645 C C . ALA A 1 86 ? 1.821 9.113 -15.645 1.00 98.31 86 ALA A C 1
ATOM 647 O O . ALA A 1 86 ? 1.967 10.225 -16.135 1.00 98.31 86 ALA A O 1
ATOM 648 N N . GLU A 1 87 ? 0.673 8.436 -15.748 1.00 98.31 87 GLU A N 1
ATOM 649 C CA . GLU A 1 87 ? -0.538 8.984 -16.383 1.00 98.31 87 GLU A CA 1
ATOM 650 C C . GLU A 1 87 ? -1.084 10.185 -15.593 1.00 98.31 87 GLU A C 1
ATOM 652 O O . GLU A 1 87 ? -1.405 11.205 -16.192 1.00 98.31 87 GLU A O 1
ATOM 657 N N . LEU A 1 88 ? -1.108 10.122 -14.255 1.00 97.12 88 LEU A N 1
ATOM 658 C CA . LEU A 1 88 ? -1.507 11.259 -13.412 1.00 97.12 88 LEU A CA 1
ATOM 659 C C . LEU A 1 88 ? -0.556 12.453 -13.564 1.00 97.12 88 LEU A C 1
ATOM 661 O O . LEU A 1 88 ? -1.010 13.590 -13.637 1.00 97.12 88 LEU A O 1
ATOM 665 N N . LEU A 1 89 ? 0.754 12.201 -13.640 1.00 97.75 89 LEU A N 1
ATOM 666 C CA . LEU A 1 89 ? 1.762 13.234 -13.896 1.00 97.75 89 LEU A CA 1
ATOM 667 C C . LEU A 1 89 ? 1.611 13.857 -15.294 1.00 97.75 89 LEU A C 1
ATOM 669 O O . LEU A 1 89 ? 1.930 15.025 -15.479 1.00 97.75 89 LEU A O 1
ATOM 673 N N . ALA A 1 90 ? 1.123 13.083 -16.262 1.00 98.12 90 ALA A N 1
ATOM 674 C CA . ALA A 1 90 ? 0.810 13.530 -17.616 1.00 98.12 90 ALA A CA 1
ATOM 675 C C . ALA A 1 90 ? -0.619 14.084 -17.764 1.00 98.12 90 ALA A C 1
ATOM 677 O O . ALA A 1 90 ? -1.104 14.184 -18.886 1.00 98.12 90 ALA A O 1
ATOM 678 N N . GLU A 1 91 ? -1.289 14.414 -16.653 1.00 97.81 91 GLU A N 1
ATOM 679 C CA . GLU A 1 91 ? -2.640 14.992 -16.627 1.00 97.81 91 GLU A CA 1
ATOM 680 C C . GLU A 1 91 ? -3.716 14.112 -17.300 1.00 97.81 91 GLU A C 1
ATOM 682 O O . GLU A 1 91 ? -4.740 14.607 -17.766 1.00 97.81 91 GLU A O 1
ATOM 687 N N . ASN A 1 92 ? -3.528 12.786 -17.284 1.00 98.00 92 ASN A N 1
ATOM 688 C CA . ASN A 1 92 ? -4.480 11.788 -17.788 1.00 98.00 92 ASN A CA 1
ATOM 689 C C . ASN A 1 92 ? -5.131 11.001 -16.627 1.00 98.00 92 ASN A C 1
ATOM 691 O O . ASN A 1 92 ? -4.840 9.811 -16.441 1.00 98.00 92 ASN A O 1
ATOM 695 N N . PRO A 1 93 ? -6.005 11.623 -15.814 1.00 95.75 93 PRO A N 1
ATOM 696 C CA . PRO A 1 93 ? -6.532 11.007 -14.597 1.00 95.75 93 PRO A CA 1
ATOM 697 C C . PRO A 1 93 ? -7.335 9.727 -14.853 1.00 95.75 93 PRO A C 1
ATOM 699 O O . PRO A 1 93 ? -7.214 8.788 -14.069 1.00 95.75 93 PRO A O 1
ATOM 702 N N . ASP A 1 94 ? -8.077 9.643 -15.959 1.00 96.50 94 ASP A N 1
ATOM 703 C CA . ASP A 1 94 ? -8.894 8.466 -16.290 1.00 96.50 94 ASP A CA 1
ATOM 704 C C . ASP A 1 94 ? -8.029 7.221 -16.532 1.00 96.50 94 ASP A C 1
ATOM 706 O O . ASP A 1 94 ? -8.275 6.152 -15.969 1.00 96.50 94 ASP A O 1
ATOM 710 N N . ASN A 1 95 ? -6.948 7.368 -17.307 1.00 97.19 95 ASN A N 1
ATOM 711 C CA . ASN A 1 95 ? -5.983 6.288 -17.529 1.00 97.19 95 ASN A CA 1
ATOM 712 C C . ASN A 1 95 ? -5.243 5.932 -16.236 1.00 97.19 95 ASN A C 1
ATOM 714 O O . ASN A 1 95 ? -4.970 4.757 -15.974 1.00 97.19 95 ASN A O 1
ATOM 718 N N . GLY A 1 96 ? -4.927 6.943 -15.421 1.00 96.19 96 GLY A N 1
ATOM 71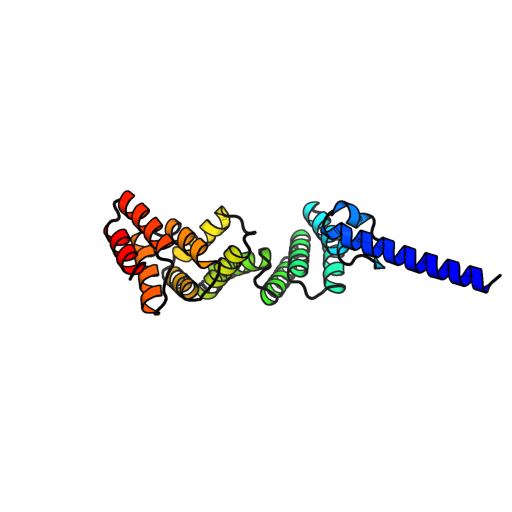9 C CA . GLY A 1 96 ? -4.315 6.755 -14.112 1.00 96.19 96 GLY A CA 1
ATOM 720 C C . GLY A 1 96 ? -5.183 5.903 -13.187 1.00 96.19 96 GLY A C 1
ATOM 721 O O . GLY A 1 96 ? -4.696 4.941 -12.589 1.00 96.19 96 GLY A O 1
ATOM 722 N N . LEU A 1 97 ? -6.478 6.212 -13.118 1.00 93.44 97 LEU A N 1
ATOM 723 C CA . LEU A 1 97 ? -7.450 5.470 -12.324 1.00 93.44 97 LEU A CA 1
ATOM 724 C C . LEU A 1 97 ? -7.615 4.037 -12.836 1.00 93.44 97 LEU A C 1
ATOM 726 O O . LEU A 1 97 ? -7.483 3.100 -12.051 1.00 93.44 97 LEU A O 1
ATOM 730 N N . ALA A 1 98 ? -7.794 3.849 -14.146 1.00 95.44 98 ALA A N 1
ATOM 731 C CA . ALA A 1 98 ? -7.910 2.519 -14.745 1.00 95.44 98 ALA A CA 1
ATOM 732 C C . ALA A 1 98 ? -6.675 1.641 -14.454 1.00 95.44 98 ALA A C 1
ATOM 734 O O . ALA A 1 98 ? -6.794 0.449 -14.153 1.00 95.44 98 ALA A O 1
ATOM 735 N N . ALA A 1 99 ? -5.473 2.225 -14.488 1.00 96.38 99 ALA A N 1
ATOM 736 C CA . ALA A 1 99 ? -4.246 1.522 -14.128 1.00 96.38 99 ALA A CA 1
ATOM 737 C C . ALA A 1 99 ? -4.179 1.174 -12.626 1.00 96.38 99 ALA A C 1
ATOM 739 O O . ALA A 1 99 ? -3.737 0.073 -12.289 1.00 96.38 99 ALA A O 1
ATOM 740 N N . LEU A 1 100 ? -4.644 2.051 -11.723 1.00 94.38 100 LEU A N 1
ATOM 741 C CA . LEU A 1 100 ? -4.729 1.756 -10.281 1.00 94.38 100 LEU A CA 1
ATOM 742 C C . LEU A 1 100 ? -5.737 0.652 -9.970 1.00 94.38 100 LEU A C 1
ATOM 744 O O . LEU A 1 100 ? -5.435 -0.232 -9.170 1.00 94.38 100 LEU A O 1
ATOM 748 N N . GLU A 1 101 ? -6.907 0.675 -10.603 1.00 91.88 101 GLU A N 1
ATOM 749 C CA . GLU A 1 101 ? -7.921 -0.372 -10.456 1.00 91.88 101 GLU A CA 1
ATOM 750 C C . GLU A 1 101 ? -7.369 -1.726 -10.908 1.00 91.88 101 GLU A C 1
ATOM 752 O O . GLU A 1 101 ? -7.449 -2.721 -10.180 1.00 91.88 101 GLU A O 1
ATOM 757 N N . ALA A 1 102 ? -6.711 -1.752 -12.070 1.00 94.44 102 ALA A N 1
ATOM 758 C CA . ALA A 1 102 ? -6.058 -2.949 -12.575 1.00 94.44 102 ALA A CA 1
ATOM 759 C C . ALA A 1 102 ? -4.903 -3.418 -11.665 1.00 94.44 102 ALA A C 1
ATOM 761 O O . ALA A 1 102 ? -4.712 -4.625 -11.497 1.00 94.44 102 ALA A O 1
ATOM 762 N N . ALA A 1 103 ? -4.151 -2.503 -11.041 1.00 95.00 103 ALA A N 1
ATOM 763 C CA . ALA A 1 103 ? -3.127 -2.844 -10.051 1.00 95.00 103 ALA A CA 1
ATOM 764 C C . ALA A 1 103 ? -3.757 -3.487 -8.803 1.00 95.00 103 ALA A C 1
ATOM 766 O O . ALA A 1 103 ? -3.340 -4.570 -8.382 1.00 95.00 103 ALA A O 1
ATOM 767 N N . GLY A 1 104 ? -4.815 -2.870 -8.272 1.00 90.25 104 GLY A N 1
ATOM 768 C CA . GLY A 1 104 ? -5.545 -3.339 -7.096 1.00 90.25 104 GLY A CA 1
ATOM 769 C C . GLY A 1 104 ? -6.209 -4.706 -7.287 1.00 90.25 104 GLY A C 1
ATOM 770 O O . GLY A 1 104 ? -6.283 -5.497 -6.342 1.00 90.25 104 GLY A O 1
ATOM 771 N N . GLY A 1 105 ? -6.628 -5.022 -8.517 1.00 90.12 105 GLY A N 1
ATOM 772 C CA . GLY A 1 105 ? -7.156 -6.336 -8.895 1.00 90.12 105 GLY A CA 1
ATOM 773 C C . GLY A 1 105 ? -6.108 -7.455 -8.958 1.00 90.12 105 GLY A C 1
ATOM 774 O O . GLY A 1 105 ? -6.466 -8.628 -8.871 1.00 90.12 105 GLY A O 1
ATOM 775 N N . ARG A 1 106 ? -4.814 -7.133 -9.087 1.00 90.19 106 ARG A N 1
ATOM 776 C CA . ARG A 1 106 ? -3.742 -8.134 -9.268 1.00 90.19 106 ARG A CA 1
ATOM 777 C C . ARG A 1 106 ? -3.068 -8.579 -7.986 1.00 90.19 106 ARG A C 1
ATOM 779 O O . ARG A 1 106 ? -2.488 -9.663 -7.945 1.00 90.19 106 ARG A O 1
ATOM 786 N N . GLY A 1 107 ? -3.107 -7.765 -6.942 1.00 84.25 107 GLY A N 1
ATOM 787 C CA . GLY A 1 107 ? -2.462 -8.136 -5.697 1.00 84.25 107 GLY A CA 1
ATOM 788 C C . GLY A 1 107 ? -2.730 -7.155 -4.578 1.00 84.25 107 GLY A C 1
ATOM 789 O O . GLY A 1 107 ? -2.720 -5.947 -4.763 1.00 84.25 107 GLY A O 1
ATOM 790 N N . TRP A 1 108 ? -2.895 -7.696 -3.376 1.00 87.56 108 TRP A N 1
ATOM 791 C CA . TRP A 1 108 ? -3.069 -6.907 -2.159 1.00 87.56 108 TRP A CA 1
ATOM 792 C C . TRP A 1 108 ? -1.765 -6.267 -1.656 1.00 87.56 108 TRP A C 1
ATOM 794 O O . TRP A 1 108 ? -1.799 -5.464 -0.730 1.00 87.56 108 TRP A O 1
ATOM 804 N N . ARG A 1 109 ? -0.610 -6.646 -2.225 1.00 90.62 109 ARG A N 1
ATOM 805 C CA . ARG A 1 109 ? 0.718 -6.249 -1.729 1.00 90.62 109 ARG A CA 1
ATOM 806 C C . ARG A 1 109 ? 1.227 -4.912 -2.260 1.00 90.62 109 ARG A C 1
ATOM 808 O O . ARG A 1 109 ? 2.235 -4.437 -1.759 1.00 90.62 109 ARG A O 1
ATOM 815 N N . GLU A 1 110 ? 0.562 -4.321 -3.245 1.00 93.31 110 GLU A N 1
ATOM 816 C CA . GLU A 1 110 ? 0.993 -3.052 -3.826 1.00 93.31 110 GLU A CA 1
ATOM 817 C C . GLU A 1 110 ? 0.322 -1.893 -3.057 1.00 93.31 110 GLU A C 1
ATOM 819 O O . GLU A 1 110 ? -0.898 -1.730 -3.140 1.00 93.31 110 GLU A O 1
ATOM 824 N N . PRO A 1 111 ? 1.068 -1.115 -2.251 1.00 92.38 111 PRO A N 1
ATOM 825 C CA . PRO A 1 111 ? 0.480 -0.197 -1.278 1.00 92.38 111 PRO A CA 1
ATOM 826 C C . PRO A 1 111 ? -0.227 1.010 -1.907 1.00 92.38 111 PRO A C 1
ATOM 828 O O . PRO A 1 111 ? -1.158 1.539 -1.305 1.00 92.38 111 PRO A O 1
ATOM 831 N N . VAL A 1 112 ? 0.168 1.459 -3.101 1.00 91.12 112 VAL A N 1
ATOM 832 C CA . VAL A 1 112 ? -0.405 2.663 -3.729 1.00 91.12 112 VAL A CA 1
ATOM 833 C C . VAL A 1 112 ? -1.837 2.409 -4.181 1.00 91.12 112 VAL A C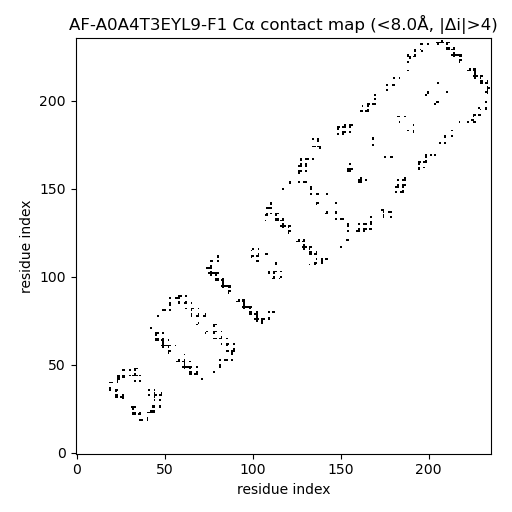 1
ATOM 835 O O . VAL A 1 112 ? -2.736 3.191 -3.882 1.00 91.12 112 VAL A O 1
ATOM 838 N N . SER A 1 113 ? -2.058 1.288 -4.856 1.00 92.44 113 SER A N 1
ATOM 839 C CA . SER A 1 113 ? -3.372 0.805 -5.259 1.00 92.44 113 SER A CA 1
ATOM 840 C C . SER A 1 113 ? -4.219 0.470 -4.044 1.00 92.44 113 SER A C 1
ATOM 842 O O . SER A 1 113 ? -5.373 0.881 -4.007 1.00 92.44 113 SER A O 1
ATOM 844 N N . GLN A 1 114 ? -3.667 -0.181 -3.009 1.00 94.00 114 GLN A N 1
ATOM 845 C CA . GLN A 1 114 ? -4.437 -0.425 -1.787 1.00 94.00 114 GLN A CA 1
ATOM 846 C C . GLN A 1 114 ? -4.897 0.891 -1.149 1.00 94.00 114 GLN A C 1
ATOM 848 O O . GLN A 1 114 ? -6.058 0.987 -0.767 1.00 94.00 114 GLN A O 1
ATOM 853 N N . LEU A 1 115 ? -4.037 1.911 -1.077 1.00 93.50 115 LEU A N 1
ATOM 854 C CA . LEU A 1 115 ? -4.408 3.228 -0.560 1.00 93.50 115 LEU A CA 1
ATOM 855 C C . LEU A 1 115 ? -5.518 3.874 -1.402 1.00 93.50 115 LEU A C 1
ATOM 857 O O . LEU A 1 115 ? -6.529 4.296 -0.844 1.00 93.50 115 LEU A O 1
ATOM 861 N N . ALA A 1 116 ? -5.372 3.895 -2.729 1.00 91.94 116 ALA A N 1
ATOM 862 C CA . ALA A 1 116 ? -6.398 4.423 -3.629 1.00 91.94 116 ALA A CA 1
ATOM 863 C C . ALA A 1 116 ? -7.740 3.684 -3.468 1.00 91.94 116 ALA A C 1
ATOM 865 O O . ALA A 1 116 ? -8.797 4.309 -3.405 1.00 91.94 116 ALA A O 1
ATOM 866 N N . MET A 1 117 ? -7.700 2.356 -3.322 1.00 92.94 117 MET A N 1
ATOM 867 C CA . MET A 1 117 ? -8.887 1.535 -3.087 1.00 92.94 117 MET A CA 1
ATOM 868 C C . MET A 1 117 ? -9.525 1.799 -1.721 1.00 92.94 117 MET A C 1
ATOM 870 O O . MET A 1 117 ? -10.750 1.796 -1.639 1.00 92.94 117 MET A O 1
ATOM 874 N N . VAL A 1 118 ? -8.743 2.035 -0.656 1.00 95.31 118 VAL A N 1
ATOM 875 C CA . VAL A 1 118 ? -9.301 2.459 0.643 1.00 95.31 118 VAL A CA 1
ATOM 876 C C . VAL A 1 118 ? -10.045 3.777 0.473 1.00 95.31 118 VAL A C 1
ATOM 878 O O . VAL A 1 118 ? -11.179 3.888 0.927 1.00 95.31 118 VAL A O 1
ATOM 881 N N . GLU A 1 119 ? -9.433 4.764 -0.180 1.00 94.75 119 GLU A N 1
ATO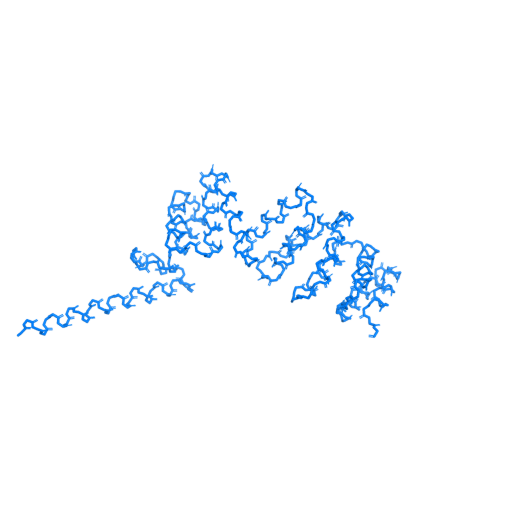M 882 C CA . GLU A 1 119 ? -10.039 6.086 -0.361 1.00 94.75 119 GLU A CA 1
ATOM 883 C C . GLU A 1 119 ? -11.342 6.013 -1.162 1.00 94.75 119 GLU A C 1
ATOM 885 O O . GLU A 1 119 ? -12.365 6.539 -0.724 1.00 94.75 119 GLU A O 1
ATOM 890 N N . ALA A 1 120 ? -11.341 5.284 -2.281 1.00 92.12 120 ALA A N 1
ATOM 891 C CA . ALA A 1 120 ? -12.541 5.055 -3.081 1.00 92.12 120 ALA A CA 1
ATOM 892 C C . ALA A 1 120 ? -13.631 4.308 -2.289 1.00 92.12 120 ALA A C 1
ATOM 894 O O . ALA A 1 120 ? -14.813 4.654 -2.360 1.00 92.12 120 ALA A O 1
ATOM 895 N N . ALA A 1 121 ? -13.245 3.308 -1.492 1.00 96.00 121 ALA A N 1
ATOM 896 C CA . ALA A 1 121 ? -14.169 2.557 -0.651 1.00 96.00 121 ALA A CA 1
ATOM 897 C C . ALA A 1 121 ? -14.765 3.423 0.470 1.00 96.00 121 ALA A C 1
ATOM 899 O O . ALA A 1 121 ? -15.965 3.362 0.713 1.00 96.00 121 ALA A O 1
ATOM 900 N N . LEU A 1 122 ? -13.970 4.282 1.113 1.00 97.50 122 LEU A N 1
ATOM 901 C CA . LEU A 1 122 ? -14.467 5.227 2.115 1.00 97.50 122 LEU A CA 1
ATOM 902 C C . LEU A 1 122 ? -15.408 6.265 1.492 1.00 97.50 122 LEU A C 1
ATOM 904 O O . LEU A 1 122 ? -16.474 6.525 2.047 1.00 97.50 122 LEU A O 1
ATOM 908 N N . ALA A 1 123 ? -15.055 6.819 0.329 1.00 95.94 123 ALA A N 1
ATOM 909 C CA . ALA A 1 123 ? -15.884 7.795 -0.380 1.00 95.94 123 ALA A CA 1
ATOM 910 C C . ALA A 1 123 ? -17.242 7.210 -0.806 1.00 95.94 123 ALA A C 1
ATOM 912 O O . ALA A 1 123 ? -18.269 7.878 -0.702 1.00 95.94 123 ALA A O 1
ATOM 913 N N . SER A 1 124 ? -17.257 5.943 -1.227 1.00 96.38 124 SER A N 1
ATOM 914 C CA . SER A 1 124 ? -18.473 5.207 -1.600 1.00 96.38 124 SER A CA 1
ATOM 915 C C . SER A 1 124 ? -19.180 4.523 -0.421 1.00 96.38 124 SER A C 1
ATOM 917 O O . SER A 1 124 ? -20.159 3.811 -0.636 1.00 96.38 124 SER A O 1
ATOM 919 N N . ARG A 1 125 ? -18.705 4.723 0.820 1.00 97.56 125 ARG A N 1
ATOM 920 C CA . ARG A 1 125 ? -19.202 4.057 2.043 1.00 97.56 125 ARG A CA 1
ATOM 921 C C . ARG A 1 125 ? -19.187 2.522 1.971 1.00 97.56 125 ARG A C 1
ATOM 923 O O . ARG A 1 125 ? -19.919 1.842 2.685 1.00 97.56 125 ARG A O 1
ATOM 930 N N . ASN A 1 126 ? -18.317 1.952 1.142 1.00 97.88 126 ASN A N 1
ATOM 931 C CA . ASN A 1 126 ? -18.059 0.519 1.087 1.00 97.88 126 ASN A CA 1
ATOM 932 C C . ASN A 1 126 ? -17.070 0.113 2.193 1.00 97.88 126 ASN A C 1
ATOM 934 O O . ASN A 1 126 ? -15.899 -0.203 1.955 1.00 97.88 126 ASN A O 1
ATOM 938 N N . TYR A 1 127 ? -17.544 0.152 3.437 1.00 98.12 127 TYR A N 1
ATOM 939 C CA . TYR A 1 127 ? -16.727 -0.103 4.621 1.00 98.12 127 TYR A CA 1
ATOM 940 C C . TYR A 1 127 ? -16.076 -1.497 4.676 1.00 98.12 127 TYR A C 1
ATOM 942 O O . TYR A 1 127 ? -14.909 -1.561 5.075 1.00 98.12 127 TYR A O 1
ATOM 950 N N . PRO A 1 128 ? -16.728 -2.599 4.240 1.00 97.50 128 PRO A N 1
ATOM 951 C CA . PRO A 1 128 ? -16.081 -3.911 4.183 1.00 97.50 128 PRO A CA 1
ATOM 952 C C . PRO A 1 128 ? -14.819 -3.909 3.316 1.00 97.50 128 PRO A C 1
ATOM 954 O O . PRO A 1 128 ? -13.774 -4.409 3.739 1.00 97.50 128 PRO A O 1
ATOM 957 N N . VAL A 1 129 ? -14.878 -3.288 2.132 1.00 95.75 129 VAL A N 1
ATOM 958 C CA . VAL A 1 129 ? -13.705 -3.164 1.259 1.00 95.75 129 VAL A CA 1
ATOM 959 C C . VAL A 1 129 ? -12.657 -2.263 1.908 1.00 95.75 129 VAL A C 1
ATOM 961 O O . VAL A 1 129 ? -11.489 -2.644 1.956 1.00 95.75 129 VAL A O 1
ATOM 964 N N . ALA A 1 130 ? -13.044 -1.115 2.472 1.00 97.44 130 ALA A N 1
ATOM 965 C CA . ALA A 1 130 ? -12.101 -0.220 3.144 1.00 97.44 130 ALA A CA 1
ATOM 966 C C . ALA A 1 130 ? -11.332 -0.933 4.275 1.00 97.44 130 ALA A C 1
ATOM 968 O O . ALA A 1 130 ? -10.104 -0.846 4.337 1.00 97.44 130 ALA A O 1
ATOM 969 N N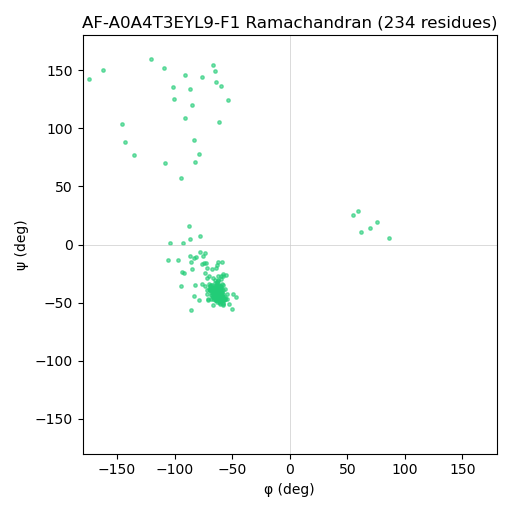 . ALA A 1 131 ? -12.027 -1.703 5.118 1.00 97.00 131 ALA A N 1
ATOM 970 C CA . ALA A 1 131 ? -11.426 -2.464 6.212 1.00 97.00 131 ALA A CA 1
ATOM 971 C C . ALA A 1 131 ? -10.400 -3.494 5.706 1.00 97.00 131 ALA A C 1
ATOM 973 O O . ALA A 1 131 ? -9.280 -3.566 6.220 1.00 97.00 131 ALA A O 1
ATOM 974 N N . GLN A 1 132 ? -10.751 -4.260 4.665 1.00 94.81 132 GLN A N 1
ATOM 975 C CA . GLN A 1 132 ? -9.859 -5.261 4.068 1.00 94.81 132 GLN A CA 1
ATOM 976 C C . GLN A 1 132 ? -8.596 -4.620 3.480 1.00 94.81 132 GLN A C 1
ATOM 978 O O . GLN A 1 132 ? -7.485 -5.116 3.684 1.00 94.81 132 GLN A O 1
ATOM 983 N N . ARG A 1 133 ? -8.748 -3.494 2.775 1.00 95.00 133 ARG A N 1
ATOM 984 C CA . ARG A 1 133 ? -7.627 -2.774 2.157 1.00 95.00 133 ARG A CA 1
ATOM 985 C C . ARG A 1 133 ? -6.718 -2.123 3.207 1.00 95.00 133 ARG A C 1
ATOM 987 O O . ARG A 1 133 ? -5.499 -2.172 3.063 1.00 95.00 133 ARG A O 1
ATOM 994 N N . ILE A 1 134 ? -7.271 -1.621 4.315 1.00 95.69 134 ILE A N 1
ATOM 995 C CA . ILE A 1 134 ? -6.485 -1.150 5.470 1.00 95.69 134 ILE A CA 1
ATOM 996 C C . ILE A 1 134 ? -5.673 -2.293 6.092 1.00 95.69 134 ILE A C 1
ATOM 998 O O . ILE A 1 134 ? -4.483 -2.123 6.365 1.00 95.69 134 ILE A O 1
ATOM 1002 N N . ALA A 1 135 ? -6.272 -3.470 6.290 1.00 94.50 135 ALA A N 1
ATOM 1003 C CA . ALA A 1 135 ? -5.543 -4.632 6.797 1.00 94.50 135 ALA A CA 1
ATOM 1004 C C . ALA A 1 135 ? -4.415 -5.070 5.849 1.00 94.50 135 ALA A C 1
ATOM 1006 O O . ALA A 1 135 ? -3.312 -5.372 6.312 1.00 94.50 135 ALA A O 1
ATOM 1007 N N . ALA A 1 136 ? -4.647 -5.022 4.533 1.00 92.81 136 ALA A N 1
ATOM 1008 C CA . ALA A 1 136 ? -3.614 -5.266 3.529 1.00 92.81 136 ALA A CA 1
ATOM 1009 C C . ALA A 1 136 ? -2.451 -4.261 3.642 1.00 92.81 136 ALA A C 1
ATOM 1011 O O . ALA A 1 136 ? -1.294 -4.676 3.703 1.00 92.81 136 ALA A O 1
ATOM 1012 N N . LEU A 1 137 ? -2.735 -2.960 3.770 1.00 93.75 137 LEU A N 1
ATOM 1013 C CA . LEU A 1 137 ? -1.701 -1.931 3.960 1.00 93.75 137 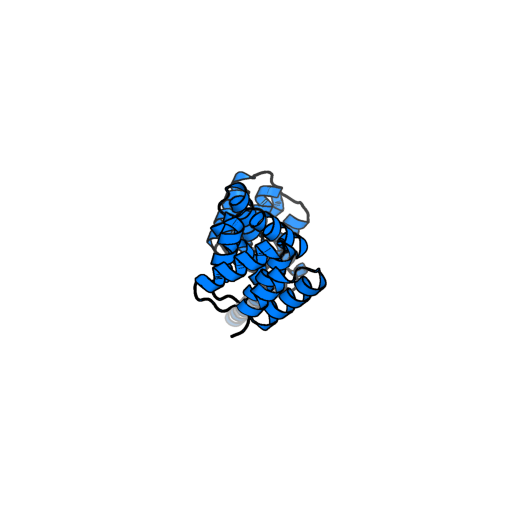LEU A CA 1
ATOM 1014 C C . LEU A 1 137 ? -0.875 -2.159 5.236 1.00 93.75 137 LEU A C 1
ATOM 1016 O O . LEU A 1 137 ? 0.352 -2.042 5.218 1.00 93.75 137 LEU A O 1
ATOM 1020 N N . ILE A 1 138 ? -1.528 -2.533 6.341 1.00 93.56 138 ILE A N 1
ATOM 1021 C CA . ILE A 1 138 ? -0.847 -2.884 7.597 1.00 93.56 138 ILE A CA 1
ATOM 1022 C C . ILE A 1 138 ? 0.056 -4.110 7.403 1.00 93.56 138 ILE A C 1
ATOM 1024 O O . ILE A 1 138 ? 1.164 -4.155 7.943 1.00 93.56 138 ILE A O 1
ATOM 1028 N N . ALA A 1 139 ? -0.391 -5.096 6.626 1.00 91.44 139 ALA A N 1
ATOM 1029 C CA . ALA A 1 139 ? 0.358 -6.319 6.365 1.00 91.44 139 ALA A CA 1
ATOM 1030 C C . ALA A 1 139 ? 1.621 -6.087 5.518 1.00 91.44 139 ALA A C 1
ATOM 1032 O O . ALA A 1 139 ? 2.632 -6.745 5.765 1.00 91.44 139 ALA A O 1
ATOM 1033 N N . VAL A 1 140 ? 1.589 -5.148 4.564 1.00 88.62 140 VAL A N 1
ATOM 1034 C CA . VAL A 1 140 ? 2.743 -4.807 3.706 1.00 88.62 140 VAL A CA 1
ATOM 1035 C C . VAL A 1 140 ? 3.819 -4.020 4.466 1.00 88.62 140 VAL A C 1
ATOM 1037 O O . VAL A 1 140 ? 4.992 -4.116 4.129 1.00 88.62 140 VAL A O 1
ATOM 1040 N N . ARG A 1 141 ? 3.461 -3.305 5.545 1.00 81.94 141 ARG A N 1
ATOM 1041 C CA . ARG A 1 141 ? 4.377 -2.512 6.403 1.00 81.94 141 ARG A CA 1
ATOM 1042 C C . ARG A 1 141 ? 5.114 -1.355 5.710 1.00 81.94 141 ARG A C 1
ATOM 1044 O O . ARG A 1 141 ? 6.000 -0.764 6.321 1.00 81.94 141 ARG A O 1
ATOM 1051 N N . GLU A 1 142 ? 4.738 -1.010 4.484 1.00 76.81 142 GLU A N 1
ATOM 1052 C CA . GLU A 1 142 ? 5.331 0.102 3.725 1.00 76.81 142 GLU A CA 1
ATOM 1053 C C . GLU A 1 142 ? 4.517 1.401 3.820 1.00 76.81 142 GLU A C 1
ATOM 1055 O O . GLU A 1 142 ? 5.011 2.465 3.460 1.00 76.81 142 GLU A O 1
ATOM 1060 N N . ALA A 1 143 ? 3.279 1.337 4.316 1.00 77.62 143 ALA A N 1
ATOM 1061 C CA . ALA A 1 143 ? 2.426 2.513 4.447 1.00 77.62 143 ALA A CA 1
ATOM 1062 C C . ALA A 1 143 ? 2.830 3.396 5.640 1.00 77.62 143 ALA A C 1
ATOM 1064 O O . ALA A 1 143 ? 3.205 2.899 6.709 1.00 77.62 143 ALA A O 1
ATOM 1065 N N . ASP A 1 144 ? 2.698 4.714 5.463 1.00 86.31 144 ASP A N 1
ATOM 1066 C CA . ASP A 1 144 ? 2.969 5.689 6.515 1.00 86.31 144 ASP A CA 1
ATOM 1067 C C . ASP A 1 144 ? 2.068 5.456 7.742 1.00 86.31 144 ASP A C 1
ATOM 1069 O O . ASP A 1 144 ? 0.865 5.193 7.639 1.00 86.31 144 ASP A O 1
ATOM 1073 N N . ARG A 1 145 ? 2.662 5.539 8.939 1.00 86.12 145 ARG A N 1
ATOM 1074 C CA . ARG A 1 145 ? 1.956 5.212 10.186 1.00 86.12 145 ARG A CA 1
ATOM 1075 C C . ARG A 1 145 ? 0.858 6.218 10.510 1.00 86.12 145 ARG A C 1
ATOM 1077 O O . ARG A 1 145 ? -0.184 5.798 11.016 1.00 86.12 145 ARG A O 1
ATOM 1084 N N . ALA A 1 146 ? 1.092 7.504 10.257 1.00 88.75 146 ALA A N 1
ATOM 1085 C CA . ALA A 1 146 ? 0.117 8.550 10.537 1.00 88.75 146 ALA A CA 1
ATOM 1086 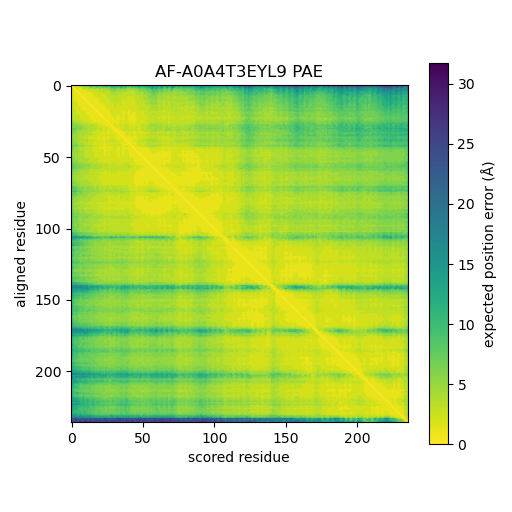C C . ALA A 1 146 ? -1.050 8.466 9.547 1.00 88.75 146 ALA A C 1
ATOM 1088 O O . ALA A 1 146 ? -2.207 8.481 9.967 1.00 88.75 146 ALA A O 1
ATOM 1089 N N . GLN A 1 147 ? -0.753 8.248 8.264 1.00 91.00 147 GLN A N 1
ATOM 1090 C CA . GLN A 1 147 ? -1.766 8.017 7.237 1.00 91.00 147 GLN A CA 1
ATOM 1091 C C . GLN A 1 147 ? -2.642 6.803 7.569 1.00 91.00 147 GLN A C 1
ATOM 1093 O O . GLN A 1 147 ? -3.867 6.896 7.551 1.00 91.00 147 GLN A O 1
ATOM 1098 N N . LEU A 1 148 ? -2.043 5.672 7.956 1.00 92.12 148 LEU A N 1
ATOM 1099 C CA . LEU A 1 148 ? -2.804 4.493 8.379 1.00 92.12 148 LEU A CA 1
ATOM 1100 C C . LEU A 1 148 ? -3.712 4.772 9.582 1.00 92.12 148 LEU A C 1
ATOM 1102 O O . LEU A 1 148 ? -4.846 4.298 9.613 1.00 92.12 148 LEU A O 1
ATOM 1106 N N . ALA A 1 149 ? -3.230 5.523 10.575 1.00 91.62 149 ALA A N 1
ATOM 1107 C CA . ALA A 1 149 ? -4.043 5.895 11.730 1.00 91.62 149 ALA A CA 1
ATOM 1108 C C . ALA A 1 149 ? -5.240 6.768 11.318 1.00 91.62 149 ALA A C 1
ATOM 1110 O O . ALA A 1 149 ? -6.352 6.536 11.792 1.00 91.62 149 ALA A O 1
ATOM 1111 N N . GLN A 1 150 ? -5.038 7.705 10.387 1.00 94.00 150 GLN A N 1
ATOM 1112 C CA . GLN A 1 150 ? -6.108 8.534 9.834 1.00 94.00 150 GLN A CA 1
ATOM 1113 C C . GLN A 1 150 ? -7.158 7.697 9.089 1.00 94.00 150 GLN A C 1
ATOM 1115 O O . GLN A 1 150 ? -8.353 7.911 9.286 1.00 94.00 150 GLN A O 1
ATOM 1120 N N . LEU A 1 151 ? -6.739 6.728 8.267 1.00 96.31 151 LEU A N 1
ATOM 1121 C CA . LEU A 1 151 ? -7.658 5.841 7.541 1.00 96.31 151 LEU A CA 1
ATOM 1122 C C . LEU A 1 151 ? -8.492 4.980 8.494 1.00 96.31 151 LEU A C 1
ATOM 1124 O O . LEU A 1 151 ? -9.707 4.883 8.330 1.00 96.31 151 LEU A O 1
ATOM 1128 N N . VAL A 1 152 ? -7.858 4.402 9.521 1.00 96.75 152 VAL A N 1
ATOM 1129 C CA . VAL A 1 152 ? -8.571 3.641 10.557 1.00 96.75 152 VAL A CA 1
ATOM 1130 C C . VAL A 1 152 ? -9.544 4.546 11.312 1.00 96.75 152 VAL A C 1
ATOM 1132 O O . VAL A 1 152 ? -10.672 4.133 11.539 1.00 96.75 152 VAL A O 1
ATOM 1135 N N . GLY A 1 153 ? -9.152 5.777 11.657 1.00 96.00 153 GLY A N 1
ATOM 1136 C CA . GLY A 1 153 ? -10.029 6.758 12.309 1.00 96.00 153 GLY A CA 1
ATOM 1137 C C . GLY A 1 153 ? -11.249 7.128 11.471 1.00 96.00 153 GLY A C 1
ATOM 1138 O O . GLY A 1 153 ? -12.367 7.091 11.973 1.00 96.00 153 GLY A O 1
ATOM 1139 N N . ARG A 1 154 ? -11.054 7.414 10.179 1.00 97.44 154 ARG A N 1
ATOM 1140 C CA . ARG A 1 154 ? -12.151 7.711 9.243 1.00 97.44 154 ARG A CA 1
ATOM 1141 C C . ARG A 1 154 ? -13.119 6.542 9.106 1.00 97.44 154 ARG A C 1
ATOM 1143 O O . ARG A 1 154 ? -14.322 6.756 9.121 1.00 97.44 154 ARG A O 1
ATOM 1150 N N . LEU A 1 155 ? -12.600 5.318 9.007 1.00 97.81 155 LEU A N 1
ATOM 1151 C CA . LEU A 1 155 ? -13.433 4.118 8.973 1.00 97.81 155 LEU A CA 1
ATOM 1152 C C . LEU A 1 155 ? -14.182 3.921 10.300 1.00 97.81 155 LEU A C 1
ATOM 1154 O O . LEU A 1 155 ? -15.376 3.660 10.308 1.00 97.81 155 LEU A O 1
ATOM 1158 N N . ALA A 1 156 ? -13.490 4.076 11.426 1.00 97.00 156 ALA A N 1
ATOM 1159 C CA . ALA A 1 156 ? -14.030 3.845 12.760 1.00 97.00 156 ALA A CA 1
ATOM 1160 C C . ALA A 1 156 ? -15.026 4.912 13.243 1.00 97.00 156 ALA A C 1
ATOM 1162 O O . ALA A 1 156 ? -15.740 4.670 14.221 1.00 97.00 156 ALA A O 1
ATOM 1163 N N . ALA A 1 157 ? -15.072 6.077 12.591 1.00 96.19 157 ALA A N 1
ATOM 1164 C CA . ALA A 1 157 ? -16.055 7.120 12.875 1.00 96.19 157 ALA A CA 1
ATOM 1165 C C . ALA A 1 157 ? -17.491 6.605 12.664 1.00 96.19 157 ALA A C 1
ATOM 1167 O O . ALA A 1 157 ? -18.380 6.887 13.469 1.00 96.19 157 ALA A O 1
ATOM 1168 N N . GLU A 1 158 ? -17.682 5.753 11.658 1.00 97.25 158 GLU A N 1
ATOM 1169 C CA . GLU A 1 158 ? -18.977 5.195 11.268 1.00 97.25 158 GLU A CA 1
ATOM 1170 C C . GLU A 1 158 ? -19.253 3.866 11.987 1.00 97.25 158 GLU A C 1
ATOM 1172 O O . GLU A 1 158 ? -18.336 3.087 12.268 1.00 97.25 158 GLU A O 1
ATOM 1177 N N . ALA A 1 159 ? -20.518 3.589 12.314 1.00 96.38 159 ALA A N 1
ATOM 1178 C CA . ALA A 1 159 ? -20.888 2.371 13.042 1.00 96.38 159 ALA A CA 1
ATOM 1179 C C . ALA A 1 159 ? -20.637 1.110 12.208 1.00 96.38 159 ALA A C 1
ATOM 1181 O O . ALA A 1 159 ? -19.975 0.180 12.670 1.00 96.38 159 ALA A O 1
ATOM 1182 N N . GLU A 1 160 ? -21.066 1.144 10.953 1.00 97.38 160 GLU A N 1
ATOM 1183 C CA . GLU A 1 160 ? -20.859 0.117 9.938 1.00 97.38 160 GLU A CA 1
ATOM 1184 C C . GLU A 1 160 ? -19.364 -0.076 9.639 1.00 97.38 160 GLU A C 1
ATOM 1186 O O . GLU A 1 160 ? -18.903 -1.178 9.345 1.00 97.38 160 GLU A O 1
ATOM 1191 N N . GLY A 1 161 ? -18.567 0.989 9.772 1.00 97.56 161 GLY A N 1
ATOM 1192 C CA . GLY A 1 161 ? -17.116 0.920 9.651 1.00 97.56 161 GLY A CA 1
ATOM 1193 C C . GLY A 1 161 ? -16.437 0.189 10.808 1.00 97.56 161 GLY A C 1
ATOM 1194 O O . GLY A 1 161 ? -15.512 -0.598 10.583 1.00 97.56 161 GLY A O 1
ATOM 1195 N N . ARG A 1 162 ? -16.921 0.371 12.042 1.00 97.19 162 ARG A N 1
ATOM 1196 C CA . ARG A 1 162 ? -16.469 -0.420 13.202 1.00 97.19 162 ARG A CA 1
ATOM 1197 C C . ARG A 1 162 ? -16.850 -1.893 13.067 1.00 97.19 162 ARG A C 1
ATOM 1199 O O . ARG A 1 162 ? -16.033 -2.752 13.389 1.00 97.19 162 ARG A O 1
ATOM 1206 N N . GLU A 1 163 ? -18.041 -2.187 12.555 1.00 96.88 163 GLU A N 1
ATOM 1207 C CA . GLU A 1 163 ? -18.467 -3.560 12.265 1.00 96.88 163 GLU A CA 1
ATOM 1208 C C . GLU A 1 163 ? -17.597 -4.205 11.175 1.00 96.88 163 GLU A C 1
ATOM 1210 O O . GLU A 1 163 ? -17.116 -5.324 11.347 1.00 96.88 163 GLU A O 1
ATOM 1215 N N . ALA A 1 164 ? -17.285 -3.478 10.100 1.00 97.62 164 ALA A N 1
ATOM 1216 C CA . ALA A 1 164 ? -16.369 -3.953 9.065 1.00 97.62 164 ALA A CA 1
ATOM 1217 C C . ALA A 1 164 ? -14.956 -4.236 9.614 1.00 97.62 164 ALA A C 1
ATOM 1219 O O . ALA A 1 164 ? -14.339 -5.242 9.256 1.00 97.62 164 ALA A O 1
ATOM 1220 N N . LEU A 1 165 ? -14.446 -3.387 10.515 1.00 96.88 165 LEU A N 1
ATOM 1221 C CA . LEU A 1 165 ? -13.183 -3.637 11.219 1.00 96.88 165 LEU A CA 1
ATOM 1222 C C . LEU A 1 165 ? -13.249 -4.888 12.099 1.00 96.88 165 LEU A C 1
ATOM 1224 O O . LEU A 1 165 ? -12.288 -5.658 12.109 1.00 96.88 165 LEU A O 1
ATOM 1228 N N . ALA A 1 166 ? -14.365 -5.115 12.799 1.00 95.62 166 ALA A N 1
ATOM 1229 C CA . ALA A 1 166 ? -14.589 -6.342 13.559 1.00 95.62 166 ALA A CA 1
ATOM 1230 C C . ALA A 1 166 ? -14.583 -7.574 12.640 1.00 95.62 166 ALA A C 1
ATOM 1232 O O . ALA A 1 166 ? -13.873 -8.537 12.918 1.00 95.62 166 ALA A O 1
ATOM 1233 N N . GLY A 1 167 ? -15.293 -7.522 11.510 1.00 95.31 167 GLY A N 1
ATOM 1234 C CA . GLY A 1 167 ? -15.324 -8.610 10.531 1.00 95.31 167 GLY A CA 1
ATOM 1235 C C . GLY A 1 167 ? -13.945 -8.934 9.957 1.00 95.31 167 GLY A C 1
ATOM 1236 O O . GLY A 1 167 ? -13.606 -10.100 9.777 1.00 95.31 167 GLY A O 1
ATOM 1237 N N . VAL A 1 168 ? -13.101 -7.922 9.735 1.00 94.75 168 VAL A N 1
ATOM 1238 C CA . VAL A 1 168 ? -11.705 -8.158 9.356 1.00 94.75 168 VAL A CA 1
ATOM 1239 C C . VAL A 1 168 ? -10.942 -8.803 10.507 1.00 94.75 168 VAL A C 1
ATOM 1241 O O . VAL A 1 168 ? -10.382 -9.865 10.290 1.00 94.75 168 VAL A O 1
ATOM 1244 N N . LEU A 1 169 ? -10.982 -8.249 11.726 1.00 93.38 169 LEU A N 1
ATOM 1245 C CA . LEU A 1 169 ? -10.335 -8.804 12.933 1.00 93.38 169 LEU A CA 1
ATOM 1246 C C . LEU A 1 169 ? -10.795 -10.222 13.319 1.00 93.38 169 LEU A C 1
ATOM 1248 O O . LEU A 1 169 ? -10.147 -10.871 14.139 1.00 93.38 169 LEU A O 1
ATOM 1252 N N . ALA A 1 170 ? -11.909 -10.695 12.769 1.00 91.44 170 ALA A N 1
ATOM 1253 C CA . ALA A 1 170 ? -12.359 -12.067 12.923 1.00 91.44 170 ALA A CA 1
ATOM 1254 C C . ALA A 1 170 ? -11.565 -13.058 12.042 1.00 91.44 170 ALA A C 1
ATOM 1256 O O . ALA A 1 170 ? -11.595 -14.258 12.301 1.00 91.44 170 ALA A O 1
ATOM 1257 N N . ILE A 1 171 ? -10.827 -12.597 11.028 1.00 88.69 171 ILE A N 1
ATOM 1258 C CA . ILE A 1 171 ? -10.090 -13.437 10.070 1.00 88.69 171 ILE A CA 1
ATOM 1259 C C . ILE A 1 171 ? -8.603 -13.497 10.428 1.00 88.69 171 ILE A C 1
ATOM 1261 O O . ILE A 1 171 ? -7.938 -12.470 10.449 1.00 88.69 171 ILE A O 1
ATOM 1265 N N . ASP A 1 172 ? -8.033 -14.696 10.587 1.00 81.50 172 ASP A N 1
ATOM 1266 C CA . ASP A 1 172 ? -6.608 -14.863 10.915 1.00 81.50 172 ASP A CA 1
ATOM 1267 C C . ASP A 1 172 ? -5.644 -14.138 9.967 1.00 81.50 172 ASP A C 1
ATOM 1269 O O . ASP A 1 172 ? -5.612 -14.370 8.758 1.00 81.50 172 ASP A O 1
ATOM 1273 N N . GLY A 1 173 ? -4.785 -13.292 10.545 1.00 83.44 173 GLY A N 1
ATOM 1274 C CA . GLY A 1 173 ? -3.740 -12.604 9.804 1.00 83.44 173 GLY A CA 1
ATOM 1275 C C . GLY A 1 173 ? -2.626 -12.026 10.673 1.00 83.44 173 GLY A C 1
ATOM 1276 O O . GLY A 1 173 ? -2.826 -11.588 11.806 1.00 83.44 173 GLY A O 1
ATOM 1277 N N . TYR A 1 174 ? -1.418 -11.951 10.107 1.00 85.25 174 TYR A N 1
ATOM 1278 C CA . TYR A 1 174 ? -0.244 -11.351 10.762 1.00 85.25 174 TYR A CA 1
ATOM 1279 C C . TYR A 1 174 ? -0.408 -9.852 11.081 1.00 85.25 174 TYR A C 1
ATOM 1281 O O . TYR A 1 174 ? 0.368 -9.290 11.855 1.00 85.25 174 TYR A O 1
ATOM 1289 N N . TRP A 1 175 ? -1.409 -9.199 10.489 1.00 87.69 175 TRP A N 1
ATOM 1290 C CA . TRP A 1 175 ? -1.753 -7.792 10.689 1.00 87.69 175 TRP A CA 1
ATOM 1291 C C . TRP A 1 175 ? -2.631 -7.550 11.934 1.00 87.69 175 TRP A C 1
ATOM 1293 O O . TRP A 1 175 ? -2.744 -6.405 12.370 1.00 87.69 175 TRP A O 1
ATOM 1303 N N . HIS A 1 176 ? -3.186 -8.597 12.564 1.00 89.56 176 HIS A N 1
ATOM 1304 C CA . HIS A 1 176 ? -4.128 -8.498 13.688 1.00 89.56 176 HIS A CA 1
ATOM 1305 C C . HIS A 1 176 ? -3.675 -7.585 14.821 1.00 89.56 176 HIS A C 1
ATOM 1307 O O . HIS A 1 176 ? -4.372 -6.648 15.203 1.00 89.56 176 HIS A O 1
ATOM 1313 N N . ARG A 1 177 ? -2.486 -7.854 15.366 1.00 91.50 177 ARG A N 1
ATOM 1314 C CA . ARG A 1 177 ? -1.949 -7.108 16.508 1.00 91.50 177 ARG A CA 1
ATOM 1315 C C . ARG A 1 177 ? -1.837 -5.618 16.200 1.00 91.50 177 ARG A C 1
ATOM 1317 O O . ARG A 1 177 ? -2.152 -4.784 17.042 1.00 91.50 177 ARG A O 1
ATOM 1324 N N . GLU A 1 178 ? -1.373 -5.301 15.002 1.00 91.94 178 GLU A N 1
ATOM 1325 C CA . GLU A 1 178 ? -1.098 -3.933 14.587 1.00 91.94 178 GLU A CA 1
ATOM 1326 C C . GLU A 1 178 ? -2.388 -3.165 14.267 1.00 91.94 178 GLU A C 1
ATOM 1328 O O . GLU A 1 178 ? -2.491 -1.976 14.592 1.00 91.94 178 GLU A O 1
ATOM 1333 N N . LEU A 1 179 ? -3.395 -3.861 13.721 1.00 93.31 179 LEU A N 1
ATOM 1334 C CA . LEU A 1 179 ? -4.741 -3.327 13.523 1.00 93.31 179 LEU A CA 1
ATOM 1335 C C . LEU A 1 179 ? -5.459 -3.093 14.858 1.00 93.31 179 LEU A C 1
ATOM 1337 O O . LEU A 1 179 ? -5.978 -2.001 15.063 1.00 93.31 179 LEU A O 1
ATOM 1341 N N . LEU A 1 180 ? -5.425 -4.053 15.793 1.00 93.75 180 LEU A N 1
ATOM 1342 C CA . LEU A 1 180 ? -6.004 -3.896 17.137 1.00 93.75 180 LEU A CA 1
ATOM 1343 C C . LEU A 1 180 ? -5.433 -2.679 17.862 1.00 93.75 180 LEU A C 1
ATOM 1345 O O . LEU A 1 180 ? -6.178 -1.882 18.428 1.00 93.75 180 LEU A O 1
ATOM 1349 N N . LEU A 1 181 ? -4.106 -2.522 17.832 1.00 93.25 181 LEU A N 1
ATOM 1350 C CA . LEU A 1 181 ? -3.447 -1.373 18.443 1.00 93.25 181 LEU A CA 1
ATOM 1351 C C . LEU A 1 181 ? -3.936 -0.070 17.803 1.00 93.25 181 LEU A C 1
ATOM 1353 O O . LEU A 1 181 ? -4.388 0.808 18.532 1.00 93.25 181 LEU A O 1
ATOM 1357 N N . ARG A 1 182 ? -3.925 0.042 16.468 1.00 93.25 182 ARG A N 1
ATOM 1358 C CA . ARG A 1 182 ? -4.420 1.233 15.744 1.00 93.25 182 ARG A CA 1
ATOM 1359 C C . ARG A 1 182 ? -5.873 1.552 16.055 1.00 93.25 182 ARG A C 1
ATOM 1361 O O . ARG A 1 182 ? -6.162 2.680 16.438 1.00 93.25 182 ARG A O 1
ATOM 1368 N N . ALA A 1 183 ? -6.757 0.566 15.945 1.00 94.69 183 ALA A N 1
ATOM 1369 C CA . ALA A 1 183 ? -8.175 0.730 16.238 1.00 94.69 183 ALA A CA 1
ATOM 1370 C C . ALA A 1 183 ? -8.389 1.242 17.670 1.00 94.69 183 ALA A C 1
ATOM 1372 O O . ALA A 1 183 ? -9.198 2.138 17.885 1.00 94.69 183 ALA A O 1
ATOM 1373 N N . SER A 1 184 ? -7.586 0.779 18.634 1.00 95.50 184 SER A N 1
ATOM 1374 C CA . SER A 1 184 ? -7.675 1.256 20.017 1.00 95.50 184 SER A CA 1
ATOM 1375 C C . SER A 1 184 ? -7.267 2.720 20.216 1.00 95.50 184 SER A C 1
ATOM 1377 O O . SER A 1 184 ? -7.610 3.302 21.240 1.00 95.50 184 SER A O 1
ATOM 1379 N N . PHE A 1 185 ? -6.492 3.314 19.304 1.00 93.69 185 PHE A N 1
ATOM 1380 C CA . PHE A 1 185 ? -6.188 4.753 19.313 1.00 93.69 185 PHE A CA 1
ATOM 1381 C C . PHE A 1 185 ? -7.182 5.568 18.479 1.00 93.69 185 PHE A C 1
ATOM 1383 O O . PHE A 1 185 ? -7.334 6.758 18.721 1.00 93.69 185 PHE A O 1
ATOM 1390 N N . ALA A 1 186 ? -7.834 4.937 17.504 1.00 93.56 186 ALA A N 1
ATOM 1391 C CA . ALA A 1 186 ? -8.749 5.577 16.567 1.00 93.56 186 ALA A CA 1
ATOM 1392 C C . ALA A 1 186 ? -10.194 5.706 17.086 1.00 93.56 186 ALA A C 1
ATOM 1394 O O . ALA A 1 186 ? -10.986 6.438 16.503 1.00 93.56 186 ALA A O 1
ATOM 1395 N N . MET A 1 187 ? -10.543 4.983 18.151 1.00 95.19 187 MET A N 1
ATOM 1396 C CA . MET A 1 187 ? -11.890 4.914 18.727 1.00 95.19 187 MET A CA 1
ATOM 1397 C C . MET A 1 187 ? -11.892 5.377 20.181 1.00 95.19 187 MET A C 1
ATOM 1399 O O . MET A 1 187 ? -10.866 5.309 20.865 1.00 95.19 187 MET A O 1
ATOM 1403 N N . THR A 1 188 ? -13.068 5.754 20.689 1.00 95.94 188 THR A N 1
ATOM 1404 C CA . THR A 1 188 ? -13.238 5.898 22.138 1.00 95.94 188 THR A CA 1
ATOM 1405 C C . THR A 1 188 ? -13.128 4.530 22.830 1.00 95.94 188 THR A C 1
ATOM 1407 O O . THR A 1 188 ? -13.418 3.494 22.215 1.00 95.94 188 THR A O 1
ATOM 1410 N N . PRO A 1 189 ? -12.733 4.480 24.114 1.00 97.12 189 PRO A N 1
ATOM 1411 C CA . PRO A 1 189 ? -12.616 3.219 24.843 1.00 97.12 189 PRO A CA 1
ATOM 1412 C C . PRO A 1 189 ? -13.895 2.361 24.841 1.00 97.12 189 PRO A C 1
ATOM 1414 O O . PRO A 1 189 ? -13.779 1.162 24.563 1.00 97.12 189 PRO A O 1
ATOM 1417 N N . PRO A 1 190 ? -15.110 2.923 25.029 1.00 96.06 190 PRO A N 1
ATOM 1418 C CA . PRO A 1 190 ? -16.349 2.153 24.911 1.00 96.06 190 PRO A CA 1
ATOM 1419 C C . PRO A 1 190 ? -16.597 1.600 23.500 1.00 96.06 190 PRO A C 1
ATOM 1421 O O . PRO A 1 190 ? -16.977 0.439 23.358 1.00 96.06 190 PRO A O 1
ATOM 1424 N N . GLN A 1 191 ? -16.337 2.389 22.449 1.00 96.56 191 GLN A N 1
ATOM 1425 C CA . GLN A 1 191 ? -16.492 1.943 21.056 1.00 96.56 191 GLN A CA 1
ATOM 1426 C C . GLN A 1 191 ? -15.550 0.782 20.728 1.00 96.56 191 GLN A C 1
ATOM 1428 O O . GLN A 1 191 ? -15.968 -0.210 20.131 1.00 96.56 191 GLN A O 1
ATOM 1433 N N . PHE A 1 192 ? -14.287 0.884 21.147 1.00 97.19 192 PHE A N 1
ATOM 1434 C CA . PHE A 1 192 ? -13.311 -0.180 20.942 1.00 97.19 192 PHE A CA 1
ATOM 1435 C C . PHE A 1 192 ? -13.691 -1.456 21.706 1.00 97.19 192 PHE A C 1
ATOM 1437 O O . PHE A 1 192 ? -13.597 -2.551 21.153 1.00 97.19 192 PHE A O 1
ATOM 1444 N N . ALA A 1 193 ? -14.143 -1.331 22.959 1.00 96.25 193 ALA A N 1
ATOM 1445 C CA . ALA A 1 193 ? -14.595 -2.474 23.752 1.00 96.25 193 ALA A CA 1
ATOM 1446 C C . ALA A 1 193 ? -15.800 -3.182 23.108 1.00 96.25 193 ALA A C 1
ATOM 1448 O O . ALA A 1 193 ? -15.803 -4.409 23.020 1.00 96.25 193 ALA A O 1
ATOM 1449 N N . ALA A 1 194 ? -16.772 -2.425 22.589 1.00 95.50 194 ALA A N 1
ATOM 1450 C CA . ALA A 1 194 ? -17.918 -2.978 21.865 1.00 95.50 194 ALA A CA 1
ATOM 1451 C C . ALA A 1 194 ? -17.498 -3.712 20.578 1.00 95.50 194 ALA A C 1
ATOM 1453 O O . ALA A 1 194 ? -17.956 -4.825 20.326 1.00 95.50 194 ALA A O 1
ATOM 1454 N N . MET A 1 195 ? -16.570 -3.142 19.799 1.00 95.88 195 MET A N 1
ATOM 1455 C CA . MET A 1 195 ? -16.016 -3.810 18.615 1.00 95.88 195 MET A CA 1
ATOM 1456 C C . MET A 1 195 ? -15.340 -5.139 18.990 1.00 95.88 195 MET A C 1
ATOM 1458 O O . MET A 1 195 ? -15.583 -6.159 18.353 1.00 95.88 195 MET A O 1
ATOM 1462 N N . VAL A 1 196 ? -14.519 -5.154 20.046 1.00 95.44 196 VAL A N 1
ATOM 1463 C CA . VAL A 1 196 ? -13.862 -6.378 20.537 1.00 95.44 196 VAL A CA 1
ATOM 1464 C C . VAL A 1 196 ? -14.880 -7.424 21.001 1.00 95.44 196 VAL A C 1
ATOM 1466 O O . VAL A 1 196 ? -14.686 -8.609 20.734 1.00 95.44 196 VAL A O 1
ATOM 1469 N N . ALA A 1 197 ? -15.964 -7.013 21.665 1.00 93.69 197 ALA A N 1
ATOM 1470 C CA . ALA A 1 197 ? -17.043 -7.919 22.054 1.00 93.69 197 ALA A CA 1
ATOM 1471 C C . ALA A 1 197 ? -17.711 -8.565 20.827 1.00 93.69 197 ALA A C 1
ATOM 1473 O O . ALA A 1 197 ? -17.846 -9.786 20.794 1.00 93.69 197 ALA A O 1
ATOM 1474 N N . SER A 1 198 ? -18.000 -7.781 19.783 1.00 93.25 198 SER A N 1
ATOM 1475 C CA . SER A 1 198 ? -18.565 -8.287 18.522 1.00 93.25 198 SER A CA 1
ATOM 1476 C C . SER A 1 198 ? -17.661 -9.322 17.837 1.00 93.25 198 SER A C 1
ATOM 1478 O O . SER A 1 198 ? -18.143 -10.351 17.366 1.00 93.25 198 SER A O 1
ATOM 1480 N N . VAL A 1 199 ? -16.336 -9.124 17.840 1.00 93.75 199 VAL A N 1
ATOM 1481 C CA . VAL A 1 199 ? -15.395 -10.129 17.300 1.00 93.75 199 VAL A CA 1
ATOM 1482 C C . VAL A 1 199 ? -15.467 -11.448 18.080 1.00 93.75 199 VAL A C 1
ATOM 1484 O O . VAL A 1 199 ? -15.366 -12.527 17.499 1.00 93.75 199 VAL A O 1
ATOM 1487 N N . ARG A 1 200 ? -15.674 -11.390 19.400 1.00 90.81 200 ARG A N 1
ATOM 1488 C CA . ARG A 1 200 ? -15.796 -12.595 20.235 1.00 90.81 200 ARG A CA 1
ATOM 1489 C C . ARG A 1 200 ? -17.111 -13.327 20.054 1.00 90.81 200 ARG A C 1
ATOM 1491 O O . ARG A 1 200 ? -17.117 -14.551 20.122 1.00 90.81 200 ARG A O 1
ATOM 1498 N N . GLU A 1 201 ? -18.205 -12.605 19.846 1.00 90.50 201 GLU A N 1
ATOM 1499 C CA . GLU A 1 201 ? -19.509 -13.204 19.541 1.00 90.50 201 GLU A CA 1
ATOM 1500 C C . GLU A 1 201 ? -19.449 -14.044 18.256 1.00 90.50 201 GLU A C 1
ATOM 1502 O O . GLU A 1 201 ? -20.132 -15.059 18.150 1.00 90.50 201 GLU A O 1
ATOM 1507 N N . GLN A 1 202 ? -18.534 -13.709 17.340 1.00 88.56 202 GLN A N 1
ATOM 1508 C CA . GLN A 1 202 ? -18.207 -14.509 16.153 1.00 88.56 202 GLN A CA 1
ATOM 1509 C C . GLN A 1 202 ? -17.307 -15.731 16.453 1.00 88.56 202 GLN A C 1
ATOM 1511 O O . GLN A 1 202 ? -16.829 -16.397 15.536 1.00 88.56 202 GLN A O 1
ATOM 1516 N N . GLY A 1 203 ? -17.045 -16.039 17.728 1.00 85.38 203 GLY A N 1
ATOM 1517 C CA . GLY A 1 203 ? -16.269 -17.203 18.169 1.00 85.38 203 GLY A CA 1
ATOM 1518 C C . GLY A 1 203 ? -14.757 -17.074 17.974 1.00 85.38 203 GLY A C 1
ATOM 1519 O O . GLY A 1 203 ? -14.060 -18.088 17.937 1.00 85.38 203 GLY A O 1
ATOM 1520 N N . ARG A 1 204 ? -14.235 -15.852 17.810 1.00 88.12 204 ARG A N 1
ATOM 1521 C CA . ARG A 1 204 ? -12.816 -15.617 17.511 1.00 88.12 204 ARG A CA 1
ATOM 1522 C C . ARG A 1 204 ? -12.034 -15.195 18.744 1.00 88.12 204 ARG A C 1
ATOM 1524 O O . ARG A 1 204 ? -12.450 -14.331 19.517 1.00 88.12 204 ARG A O 1
ATOM 1531 N N . GLU A 1 205 ? -10.864 -15.802 18.901 1.00 87.00 205 GLU A N 1
ATOM 1532 C CA . GLU A 1 205 ? -9.920 -15.457 19.955 1.00 87.00 205 GLU A CA 1
ATOM 1533 C C . GLU A 1 205 ? -9.009 -14.319 19.499 1.00 87.00 205 GLU A C 1
ATOM 1535 O O . GLU A 1 205 ? -8.453 -14.330 18.401 1.00 87.00 205 GLU A O 1
ATOM 1540 N N . LEU A 1 206 ? -8.838 -13.323 20.367 1.00 88.75 206 LEU A N 1
ATOM 1541 C CA . LEU A 1 206 ? -7.956 -12.187 20.127 1.00 88.75 206 LEU A CA 1
ATOM 1542 C C . LEU A 1 206 ? -6.721 -12.273 21.035 1.00 88.75 206 LEU A C 1
ATOM 1544 O O . LEU A 1 206 ? -6.812 -12.797 22.145 1.00 88.75 206 LEU A O 1
ATOM 1548 N N . PRO A 1 207 ? -5.559 -11.722 20.633 1.00 89.25 207 PRO A N 1
ATOM 1549 C CA . PRO A 1 207 ? -4.329 -11.858 21.409 1.00 89.25 207 PRO A CA 1
ATOM 1550 C C . PRO A 1 207 ? -4.433 -11.231 22.815 1.00 89.25 207 PRO A C 1
ATOM 1552 O O . PRO A 1 207 ? -4.321 -10.007 22.964 1.00 89.25 207 PRO A O 1
ATOM 1555 N N . CYS A 1 208 ? -4.557 -12.071 23.854 1.00 90.25 208 CYS A N 1
ATOM 1556 C CA . CYS A 1 208 ? -4.669 -11.689 25.276 1.00 90.25 208 CYS A CA 1
ATOM 1557 C C . CYS A 1 208 ? -3.625 -10.641 25.691 1.00 90.25 208 CYS A C 1
ATOM 1559 O O . CYS A 1 208 ? -3.943 -9.627 26.310 1.00 90.25 208 CYS A O 1
ATOM 1561 N N . SER A 1 209 ? -2.364 -10.824 25.285 1.00 91.50 209 SER A N 1
ATOM 1562 C CA . SER A 1 209 ? -1.268 -9.905 25.627 1.00 91.50 209 SER A CA 1
ATOM 1563 C C . SER A 1 209 ? -1.457 -8.491 25.060 1.00 91.50 209 SER A C 1
ATOM 1565 O O . SER A 1 209 ? -1.043 -7.507 25.683 1.00 91.50 209 SER A O 1
ATOM 1567 N N . THR A 1 210 ? -2.093 -8.374 23.890 1.00 93.12 210 THR A N 1
ATOM 1568 C CA . THR A 1 210 ? -2.386 -7.089 23.245 1.00 93.12 210 THR A CA 1
ATOM 1569 C C . THR A 1 210 ? -3.596 -6.438 23.902 1.00 93.12 210 THR A C 1
ATOM 1571 O O . THR A 1 210 ? -3.501 -5.282 24.315 1.00 93.12 210 THR A O 1
ATOM 1574 N N . LEU A 1 211 ? -4.683 -7.190 24.102 1.00 94.56 211 LEU A N 1
ATOM 1575 C CA . LEU A 1 211 ? -5.881 -6.687 24.780 1.00 94.56 211 LEU A CA 1
ATOM 1576 C C . LEU A 1 211 ? -5.597 -6.275 26.229 1.00 94.56 211 LEU A C 1
ATOM 1578 O O . LEU A 1 211 ? -6.011 -5.198 26.641 1.00 94.56 211 LEU A O 1
ATOM 1582 N N . GLY A 1 212 ? -4.798 -7.042 26.974 1.00 94.75 212 GLY A N 1
ATOM 1583 C CA . GLY A 1 212 ? -4.396 -6.692 28.338 1.00 94.75 212 GLY A CA 1
ATOM 1584 C C . GLY A 1 212 ? -3.559 -5.410 28.417 1.00 94.75 212 GLY A C 1
ATOM 1585 O O . GLY A 1 212 ? -3.682 -4.644 29.372 1.00 94.75 212 GLY A O 1
ATOM 1586 N N . ARG A 1 213 ? -2.729 -5.125 27.403 1.00 95.00 213 ARG A N 1
ATOM 1587 C CA . ARG A 1 213 ? -1.987 -3.855 27.316 1.00 95.00 213 ARG A CA 1
ATOM 1588 C C . ARG A 1 213 ? -2.926 -2.675 27.071 1.00 95.00 213 ARG A C 1
ATOM 1590 O O . ARG A 1 213 ? -2.768 -1.641 27.714 1.00 95.00 213 ARG A O 1
ATOM 1597 N N . ILE A 1 214 ? -3.889 -2.839 26.165 1.00 96.56 214 ILE A N 1
ATOM 1598 C CA . ILE A 1 214 ? -4.892 -1.813 25.855 1.00 96.56 214 ILE A CA 1
ATOM 1599 C C . ILE A 1 214 ? -5.791 -1.568 27.075 1.00 96.56 214 ILE A C 1
ATOM 1601 O O . ILE A 1 214 ? -5.996 -0.417 27.447 1.00 96.56 214 ILE A O 1
ATOM 1605 N N . ALA A 1 215 ? -6.235 -2.630 27.751 1.00 96.88 215 ALA A N 1
ATOM 1606 C CA . ALA A 1 215 ? -7.052 -2.550 28.959 1.00 96.88 215 ALA A CA 1
ATOM 1607 C C . ALA A 1 215 ? -6.359 -1.765 30.081 1.00 96.88 215 ALA A C 1
ATOM 1609 O O . ALA A 1 215 ? -6.978 -0.893 30.679 1.00 96.88 215 ALA A O 1
ATOM 1610 N N . ARG A 1 216 ? -5.060 -2.004 30.332 1.00 96.38 216 ARG A N 1
ATOM 1611 C CA . ARG A 1 216 ? -4.287 -1.214 31.311 1.00 96.38 216 ARG A CA 1
ATOM 1612 C C . ARG A 1 216 ? -4.229 0.268 30.950 1.00 96.38 216 ARG A C 1
ATOM 1614 O O . ARG A 1 216 ? -4.359 1.111 31.827 1.00 96.38 216 ARG A O 1
ATOM 1621 N N . ARG A 1 217 ? -4.048 0.592 29.666 1.00 97.00 217 ARG A N 1
ATOM 1622 C CA . ARG A 1 217 ? -4.068 1.987 29.205 1.00 97.00 217 ARG A CA 1
ATOM 1623 C C . ARG A 1 217 ? -5.435 2.631 29.453 1.00 97.00 217 ARG A C 1
ATOM 1625 O O . ARG A 1 217 ? -5.462 3.755 29.930 1.00 97.00 217 ARG A O 1
ATOM 1632 N N . PHE A 1 218 ? -6.532 1.932 29.161 1.00 97.50 218 PHE A N 1
ATOM 1633 C CA . PHE A 1 218 ? -7.886 2.432 29.424 1.00 97.50 218 PHE A CA 1
ATOM 1634 C C . PHE A 1 218 ? -8.153 2.630 30.921 1.00 97.50 218 PHE A C 1
ATOM 1636 O O . PHE A 1 218 ? -8.633 3.689 31.305 1.00 97.50 218 PHE A O 1
ATOM 1643 N N . ALA A 1 219 ? -7.744 1.692 31.779 1.00 97.12 219 ALA A N 1
ATOM 1644 C CA . ALA A 1 219 ? -7.839 1.858 33.233 1.00 97.12 219 ALA A CA 1
ATOM 1645 C C . ALA A 1 219 ? -7.076 3.107 33.715 1.00 97.12 219 ALA A C 1
ATOM 1647 O O . ALA A 1 219 ? -7.626 3.946 34.420 1.00 97.12 219 ALA A O 1
ATOM 1648 N N . ASN A 1 220 ? -5.847 3.315 33.226 1.00 97.06 220 ASN A N 1
ATOM 1649 C CA . ASN A 1 220 ? -5.055 4.510 33.543 1.00 97.06 220 ASN A CA 1
ATOM 1650 C C . ASN A 1 220 ? -5.685 5.826 33.040 1.00 97.06 220 ASN A C 1
ATOM 1652 O O . ASN A 1 220 ? -5.281 6.897 33.484 1.00 97.06 220 ASN A O 1
ATOM 1656 N N . GLN A 1 221 ? -6.635 5.760 32.104 1.00 96.38 221 GLN A N 1
ATOM 1657 C CA . GLN A 1 221 ? -7.405 6.901 31.599 1.00 96.38 221 GLN A CA 1
ATOM 1658 C C . GLN A 1 221 ? -8.730 7.107 32.360 1.00 96.38 221 GLN A C 1
ATOM 1660 O O . GLN A 1 221 ? -9.474 8.021 32.023 1.00 96.38 221 GLN A O 1
ATOM 1665 N N . GLY A 1 222 ? -9.029 6.285 33.375 1.00 97.00 222 GLY A N 1
ATOM 1666 C CA . GLY A 1 222 ? -10.287 6.315 34.134 1.00 97.00 222 GLY A CA 1
ATOM 1667 C C . GLY A 1 222 ? -11.423 5.494 33.511 1.00 97.00 222 GLY A C 1
ATOM 1668 O O . GLY A 1 222 ? -12.541 5.494 34.018 1.00 97.00 222 GLY A O 1
ATOM 1669 N N . GLU A 1 223 ? -11.150 4.758 32.433 1.00 97.38 223 GLU A N 1
ATOM 1670 C CA . GLU A 1 223 ? -12.146 4.044 31.622 1.00 97.38 223 GLU A CA 1
ATOM 1671 C C . GLU A 1 223 ? -12.287 2.585 32.080 1.00 97.38 223 GLU A C 1
ATOM 1673 O O . GLU A 1 223 ? -12.077 1.626 31.327 1.00 97.38 223 GLU A O 1
ATOM 1678 N N . GLU A 1 224 ? -12.621 2.410 33.362 1.00 95.50 224 GLU A N 1
ATOM 1679 C CA . GLU A 1 224 ? -12.657 1.103 34.033 1.00 95.50 224 GLU A CA 1
ATOM 1680 C C . GLU A 1 224 ? -13.656 0.125 33.402 1.00 95.50 224 GLU A C 1
ATOM 1682 O O . GLU A 1 224 ? -13.364 -1.067 33.286 1.00 95.50 224 GLU A O 1
ATOM 1687 N N . GLY A 1 225 ? -14.806 0.618 32.926 1.00 96.06 225 GLY A N 1
ATOM 1688 C CA . GLY A 1 225 ? -15.813 -0.211 32.255 1.00 96.06 225 GLY A CA 1
ATOM 1689 C C . GLY A 1 225 ? -15.274 -0.857 30.974 1.00 96.06 225 GLY A C 1
ATOM 1690 O O . GLY A 1 225 ? -15.353 -2.077 30.801 1.00 96.06 225 GLY A O 1
ATOM 1691 N N . ALA A 1 226 ? -14.641 -0.059 30.108 1.00 96.31 226 ALA A N 1
ATOM 1692 C CA . ALA A 1 226 ? -14.002 -0.555 28.891 1.00 96.31 226 ALA A CA 1
ATOM 1693 C C . ALA A 1 226 ? -12.821 -1.485 29.218 1.00 96.31 226 ALA A C 1
ATOM 1695 O O . ALA A 1 226 ? -12.678 -2.553 28.619 1.00 96.31 226 ALA A O 1
ATOM 1696 N N . ALA A 1 227 ? -11.997 -1.130 30.209 1.00 96.31 227 ALA A N 1
ATOM 1697 C CA . ALA A 1 227 ? -10.876 -1.957 30.645 1.00 96.31 227 ALA A CA 1
ATOM 1698 C C . ALA A 1 227 ? -11.317 -3.326 31.198 1.00 96.31 227 ALA A C 1
ATOM 1700 O O . ALA A 1 227 ? -10.669 -4.341 30.931 1.00 96.31 227 ALA A O 1
ATOM 1701 N N . ALA A 1 228 ? -12.404 -3.382 31.972 1.00 95.12 228 ALA A N 1
ATOM 1702 C CA . ALA A 1 228 ? -12.974 -4.625 32.488 1.00 95.12 228 ALA A CA 1
ATOM 1703 C C . ALA A 1 228 ? -13.524 -5.506 31.358 1.00 95.12 228 ALA A C 1
ATOM 1705 O O . ALA A 1 228 ? -13.196 -6.694 31.306 1.00 95.12 228 ALA A O 1
ATOM 1706 N N . SER A 1 229 ? -14.267 -4.914 30.416 1.00 93.81 229 SER A N 1
ATOM 1707 C CA . SER A 1 229 ? -14.771 -5.615 29.229 1.00 93.81 229 SER A CA 1
ATOM 1708 C C . SER A 1 229 ? -13.630 -6.254 28.428 1.00 93.81 229 SER A C 1
ATOM 1710 O O . SER A 1 229 ? -13.659 -7.452 28.153 1.00 93.81 229 SER A O 1
ATOM 1712 N N . LEU A 1 230 ? -12.546 -5.511 28.165 1.00 94.31 230 LEU A N 1
ATOM 1713 C CA . LEU A 1 230 ? -11.379 -6.044 27.453 1.00 94.31 230 LEU A CA 1
ATOM 1714 C C . LEU A 1 230 ? -10.649 -7.163 28.211 1.00 94.31 230 LEU A C 1
ATOM 1716 O O . LEU A 1 230 ? -10.131 -8.086 27.583 1.00 94.31 230 LEU A O 1
ATOM 1720 N N . ARG A 1 231 ? -10.592 -7.109 29.548 1.00 91.81 231 ARG A N 1
ATOM 1721 C CA . ARG A 1 231 ? -9.995 -8.181 30.367 1.00 91.81 231 ARG A CA 1
ATOM 1722 C C . ARG A 1 231 ? -10.807 -9.471 30.281 1.00 91.81 231 ARG A C 1
ATOM 1724 O O . ARG A 1 231 ? -10.226 -10.532 30.084 1.00 91.81 231 ARG A O 1
ATOM 1731 N N . GLN A 1 232 ? -12.132 -9.370 30.364 1.00 88.38 232 GLN A N 1
ATOM 1732 C CA . GLN A 1 232 ? -13.040 -10.507 30.172 1.00 88.38 232 GLN A CA 1
ATOM 1733 C C . GLN A 1 232 ? -13.020 -11.023 28.726 1.00 88.38 232 GLN A C 1
ATOM 1735 O O . GLN A 1 232 ? -13.271 -12.207 28.482 1.00 88.38 232 GLN A O 1
ATOM 1740 N N . ALA A 1 233 ? -12.738 -10.126 27.775 1.00 83.81 233 ALA A N 1
ATOM 1741 C CA . ALA A 1 233 ? -12.595 -10.419 26.358 1.00 83.81 233 ALA A CA 1
ATOM 1742 C C . ALA A 1 233 ? -11.328 -11.205 26.024 1.00 83.81 233 ALA A C 1
ATOM 1744 O O . ALA A 1 233 ? -11.381 -12.175 25.274 1.00 83.81 233 ALA A O 1
ATOM 1745 N N . GLY A 1 234 ? -10.191 -10.765 26.556 1.00 68.56 234 GLY A N 1
ATOM 1746 C CA . GLY A 1 234 ? -8.896 -11.199 26.061 1.00 68.56 234 GLY A CA 1
ATOM 1747 C C . GLY A 1 234 ? -8.373 -12.504 26.629 1.00 68.56 234 GLY A C 1
ATOM 1748 O O . GLY A 1 234 ? -7.485 -13.066 26.007 1.00 68.56 234 GLY A O 1
ATOM 1749 N N . CYS A 1 235 ? -8.845 -12.970 27.787 1.00 64.19 235 CYS A N 1
ATOM 1750 C CA . CYS A 1 235 ? -8.169 -14.055 28.494 1.00 64.19 235 CYS A CA 1
ATOM 1751 C C . CYS A 1 235 ? -9.194 -14.949 29.219 1.00 64.19 235 CYS A C 1
ATOM 1753 O O . CYS A 1 235 ? -9.740 -14.565 30.255 1.00 64.19 235 CYS A O 1
ATOM 1755 N N . ARG A 1 236 ? -9.457 -16.128 28.649 1.00 55.66 236 ARG A N 1
ATOM 1756 C CA . ARG A 1 236 ? -9.960 -17.315 29.350 1.00 55.66 236 ARG A CA 1
ATOM 1757 C C . ARG A 1 236 ? -8.940 -18.426 29.175 1.00 55.66 236 ARG A C 1
ATOM 1759 O O . ARG A 1 236 ? -8.312 -18.439 28.095 1.00 55.66 236 ARG A O 1
#

Foldseek 3Di:
DVVVVVVVVVVVVVVVLVVLLVLLVVCQVPVVSLVVRPPVNNQNSLLSQLVVCLVVLVLVSNQVSLVSNCVVPVQALSSLQSNLSSCVSVVNNVSSVVSLVVSVVRDLQRLSSLLVQLVVCLVVVVLLSNLVSLLSNLQNVPDDPVVSLVSLLSLLVDPVSLLSNLVVLLDDDPSNLVSLVSNLVSDDLVSSLVSLVSNVVVVGAHALVSLQVSLVVCVVVVNPVSSVSSNVRHDD

InterPro domains:
  IPR011990 Tetratricopeptide-like helical domain superfamily [SSF48452] (24-103)

Radius of gyration: 24.69 Å; Cα contacts (8 Å, |Δi|>4): 318; chains: 1; bounding box: 63×37×74 Å

Mean predicted aligned error: 4.79 Å

Sequence (236 aa):
MIGRAIWTAAIAGVALVAVFAQIDRAARFSPGWAAAVPAPFRGFAQYERARVQIVAGNAESALAESRQLVRVRPMPAEHLALLARAELLAENPDNGLAALEAAGGRGWREPVSQLAMVEAALASRNYPVAAQRIAALIAVREADRAQLAQLVGRLAAEAEGREALAGVLAIDGYWHRELLLRASFAMTPPQFAAMVASVREQGRELPCSTLGRIARRFANQGEEGAAASLRQAGCR

Nearest PDB structures (foldseek):
  3cvp-assembly1_A  TM=4.445E-01  e=4.234E-02  unclassified
  3cvn-assembly1_A  TM=4.160E-01  e=7.875E-02  unclassified
  8os1-assembly2_A  TM=4.267E-01  e=1.340E-01  Trypanosoma cruzi
  5dse-assembly1_A  TM=4.031E-01  e=1.282E-01  Homo sapiens
  5dse-assembly2_C  TM=2.476E-01  e=9.403E-02  Homo sapiens

pLDDT: mean 93.96, std 5.25, range [55.66, 98.44]

Solvent-accessible surface area (backbone atoms only — not comparable to full-atom values): 11943 Å² total; per-residue (Å²): 112,68,70,59,54,53,52,53,51,51,52,52,51,52,51,52,53,52,50,42,48,50,46,10,59,45,11,68,83,39,57,83,42,26,80,77,38,56,80,96,44,40,74,44,11,31,56,43,48,17,53,51,25,49,75,68,66,39,27,68,59,6,34,53,32,16,51,51,35,31,73,77,48,68,76,55,31,60,40,29,43,48,32,12,54,11,26,45,62,56,74,34,56,69,62,13,48,56,26,26,53,55,14,46,74,66,38,68,72,36,57,67,27,29,51,54,48,23,52,52,18,55,76,68,66,38,31,57,59,21,34,51,30,50,46,33,36,57,58,60,66,77,61,58,69,67,61,51,44,51,53,48,25,61,37,42,72,38,71,66,23,34,51,22,41,23,61,46,70,53,51,93,55,94,30,47,68,62,49,52,55,44,46,58,72,41,37,56,61,62,59,38,34,51,35,55,50,55,24,40,76,72,74,38,88,58,64,33,76,58,34,48,54,52,18,52,53,32,40,77,70,70,38,50,70,31,16,50,50,27,46,69,64,25,59,131

Secondary structure (DSSP, 8-state):
-HHHHHHHHHHHHHHHHHHHHHHHHHHTT-GGGGGTS-GGG-SSHHHHHHHHHHHTT-HHHHHHHHHHHHHH--S-HHHHHHHHHHHHHTT-HHHHHHHHHHHHHH-TT-HHHHHHHHHHHHHTT-HHHHHHHHHHHHHH--S-HHHHHHHHHHHHHSHHHHHHHHHHHTS--TTHHHHHHHHHHHS-HHHHHHHHHHHHHTT----HHHHHHHHHHHHHTT-HHHHHHHHHHH--